Protein AF-A0A957Q993-F1 (afdb_monomer)

Foldseek 3Di:
DDDPQPDPVRCCPVVVNCLQPQQLLVLLVCLVVVVVDDPVVSVVSLVSSLVVLQVCLVVLNQEQRRLLNLLNNLPRPRNDDVSSVSSLVSSLSNCVSFEDLDLVCLLADGHYLCSQVLAPPRSNNVSDDPNSVVSVLVVLVVQQDPVQFHDDNDFPCVVPVVVRVVVVVVVRVVVSVSSVSSCVRVVVD

Solvent-accessible surface area (backbone atoms only — not comparable to full-atom values): 10604 Å² total; per-residue (Å²): 118,72,65,91,73,74,40,82,83,59,39,49,74,72,44,67,61,40,58,45,40,58,42,35,31,53,50,17,54,45,36,70,43,43,92,83,44,60,66,70,58,52,54,49,52,53,53,52,50,52,56,50,46,53,54,30,44,76,67,71,65,55,45,63,67,26,49,57,16,45,51,42,25,52,64,28,88,55,47,56,65,71,61,29,54,54,45,50,64,49,44,52,70,37,43,72,79,34,44,54,68,58,75,94,52,69,74,47,82,72,32,44,48,52,76,60,29,48,33,85,81,31,95,50,28,89,61,46,60,68,69,36,41,51,51,50,54,50,49,54,64,74,54,48,40,97,88,63,30,52,86,68,64,70,83,53,45,92,79,40,49,74,51,25,60,53,49,52,52,53,49,28,52,55,50,30,56,51,50,52,52,28,35,46,63,66,65,73,103

Sequence (189 aa):
PHAPWWTYGESAGSDDGFRSNPRPALIGFLCDNQTLVPADLLAKLIGVQLGHLAVKSIAGSIDMHALPCYITLATSPHLPAEQRESLLALLVGCVTGTVTTDPATFADYQLLPLDVAPTPDAPLVATVERSAVDAHLDYLIETQLADGSWPLPWSWAFVDEAAWAQAERDWKGHIAVNRLRTLQTWQRM

pLDDT: mean 94.37, std 7.09, range [60.28, 98.62]

Mean predicted aligned error: 3.66 Å

Radius of gyration: 17.69 Å; Cα contacts (8 Å, |Δi|>4): 213; chains: 1; bounding box: 40×38×46 Å

Secondary structure (DSSP, 8-state):
---TT--HHHHHHHSGGGTTTTHHHHHHHHHHTGGGS-HHHHHHHHHHHHHHHHHHHHTT---TTHHHHHHHHHH-TTS-HHHHHHHHHHHHHHHHHHB---GGGTTSSSB-HHHH-SSTT-TTGGGS-HHHHHHHHHHHHHT--TTS----S---TTT-HHHHHHHHHHHHHHHHHHHHHHHHHTT--

Structure (mmCIF, N/CA/C/O backbone):
data_AF-A0A957Q993-F1
#
_entry.id   AF-A0A957Q993-F1
#
loop_
_atom_site.group_PDB
_atom_site.id
_atom_site.type_symbol
_atom_site.label_atom_id
_atom_site.label_alt_id
_atom_site.label_comp_id
_atom_site.label_asym_id
_atom_site.label_entity_id
_atom_site.label_seq_id
_atom_site.pdbx_PDB_ins_code
_atom_site.Cartn_x
_atom_site.Cartn_y
_atom_site.Cartn_z
_atom_site.occupancy
_atom_site.B_iso_or_equiv
_atom_site.auth_seq_id
_atom_site.auth_comp_id
_atom_site.auth_asym_id
_atom_site.auth_atom_id
_atom_site.pdbx_PDB_model_num
ATOM 1 N N . PRO A 1 1 ? 10.385 -19.133 0.622 1.00 81.69 1 PRO A N 1
ATOM 2 C CA . PRO A 1 1 ? 11.432 -18.426 1.401 1.00 81.69 1 PRO A CA 1
ATOM 3 C C . PRO A 1 1 ? 10.873 -17.123 1.995 1.00 81.69 1 PRO A C 1
ATOM 5 O O . PRO A 1 1 ? 9.853 -16.638 1.513 1.00 81.69 1 PRO A O 1
ATOM 8 N N . HIS A 1 2 ? 11.514 -16.588 3.033 1.00 82.38 2 HIS A N 1
ATOM 9 C CA . HIS A 1 2 ? 11.202 -15.281 3.618 1.00 82.38 2 HIS A CA 1
ATOM 10 C C . HIS A 1 2 ? 12.457 -14.405 3.643 1.00 82.38 2 HIS A C 1
ATOM 12 O O . HIS A 1 2 ? 13.564 -14.901 3.419 1.00 82.38 2 HIS A O 1
ATOM 18 N N . ALA A 1 3 ? 12.289 -13.117 3.942 1.00 83.69 3 ALA A N 1
ATOM 19 C CA . ALA A 1 3 ? 13.418 -12.227 4.151 1.00 83.69 3 ALA A CA 1
ATOM 20 C C . ALA A 1 3 ? 14.323 -12.759 5.285 1.00 83.69 3 ALA A C 1
ATOM 22 O O . ALA A 1 3 ? 13.798 -13.127 6.338 1.00 83.69 3 ALA A O 1
ATOM 23 N N . PRO A 1 4 ? 15.658 -12.797 5.121 1.00 84.44 4 PRO A N 1
ATOM 24 C CA . PRO A 1 4 ? 16.572 -13.408 6.095 1.00 84.44 4 PRO A CA 1
ATOM 25 C C . PRO A 1 4 ? 16.452 -12.866 7.526 1.00 84.44 4 PRO A C 1
ATOM 27 O O . PRO A 1 4 ? 16.739 -13.579 8.480 1.00 84.44 4 PRO A O 1
ATOM 30 N N . TRP A 1 5 ? 16.027 -11.611 7.671 1.00 80.88 5 TRP A N 1
ATOM 31 C CA . TRP A 1 5 ? 15.878 -10.911 8.949 1.00 80.88 5 TRP A CA 1
ATOM 32 C C . TRP A 1 5 ? 14.520 -11.138 9.638 1.00 80.88 5 TRP A C 1
ATOM 34 O O . TRP A 1 5 ? 14.275 -10.601 10.715 1.00 80.88 5 TRP A O 1
ATOM 44 N N . TRP A 1 6 ? 13.618 -11.933 9.053 1.00 79.12 6 TRP A N 1
ATOM 45 C CA . TRP A 1 6 ? 12.373 -12.346 9.709 1.00 79.12 6 TRP A CA 1
ATOM 46 C C . TRP A 1 6 ? 12.610 -13.536 10.639 1.00 79.12 6 TRP A C 1
ATOM 48 O O . TRP A 1 6 ? 12.259 -14.676 10.333 1.00 79.12 6 TRP A O 1
ATOM 58 N N . THR A 1 7 ? 13.197 -13.256 11.801 1.00 78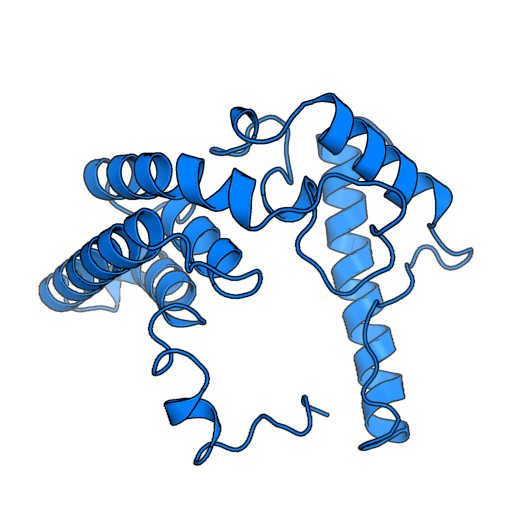.06 7 THR A N 1
ATOM 59 C CA . THR A 1 7 ? 13.275 -14.197 12.922 1.00 78.06 7 THR A CA 1
ATOM 60 C C . THR A 1 7 ? 12.454 -13.643 14.089 1.00 78.06 7 THR A C 1
ATOM 62 O O . THR A 1 7 ? 12.603 -12.489 14.484 1.00 78.06 7 THR A O 1
ATOM 65 N N . TYR A 1 8 ? 11.548 -14.455 14.653 1.00 67.38 8 TYR A N 1
ATOM 66 C CA . TYR A 1 8 ? 10.543 -13.985 15.625 1.00 67.38 8 TYR A CA 1
ATOM 67 C C . TYR A 1 8 ? 11.135 -13.195 16.810 1.00 67.38 8 TYR A C 1
ATOM 69 O O . TYR A 1 8 ? 10.523 -12.238 17.279 1.00 67.38 8 TYR A O 1
ATOM 77 N N . GLY A 1 9 ? 12.324 -13.582 17.287 1.00 69.19 9 GLY A N 1
ATOM 78 C CA . GLY A 1 9 ? 12.988 -12.925 18.415 1.00 69.19 9 GLY A CA 1
ATOM 79 C C . GLY A 1 9 ? 13.527 -11.526 18.104 1.00 69.19 9 GLY A C 1
ATOM 80 O O . GLY A 1 9 ? 13.446 -10.650 18.960 1.00 69.19 9 GLY A O 1
ATOM 81 N N . GLU A 1 10 ? 14.045 -11.298 16.895 1.00 62.94 10 GLU A N 1
ATOM 82 C CA . GLU A 1 10 ? 14.688 -10.032 16.515 1.00 62.94 10 GLU A CA 1
ATOM 83 C C . GLU A 1 10 ? 13.677 -9.029 15.937 1.00 62.94 10 GLU A C 1
ATOM 85 O O . GLU A 1 10 ? 13.733 -7.839 16.255 1.00 62.94 10 GLU A O 1
ATOM 90 N N . SER A 1 11 ? 12.680 -9.507 15.179 1.00 63.22 11 SER A N 1
ATOM 91 C CA . SER A 1 11 ? 11.702 -8.645 14.491 1.00 63.22 11 SER A CA 1
ATOM 92 C C . SER A 1 11 ? 10.785 -7.863 15.446 1.00 63.22 11 SER A C 1
ATOM 94 O O . SER A 1 11 ? 10.331 -6.766 15.128 1.00 63.22 11 SER A O 1
ATOM 96 N N . ALA A 1 12 ? 10.541 -8.374 16.659 1.00 60.28 12 ALA A N 1
ATOM 97 C CA . ALA A 1 12 ? 9.724 -7.676 17.656 1.00 60.28 12 ALA A CA 1
ATOM 98 C C . ALA A 1 12 ? 10.365 -6.363 18.156 1.00 60.28 12 ALA A C 1
ATOM 100 O O . ALA A 1 12 ? 9.646 -5.468 18.607 1.00 60.28 12 ALA A O 1
ATOM 101 N N . GLY A 1 13 ? 11.697 -6.247 18.081 1.00 61.62 13 GLY A N 1
ATOM 102 C CA . GLY A 1 13 ? 12.441 -5.046 18.470 1.00 61.62 13 GLY A CA 1
ATOM 103 C C . GLY A 1 13 ? 12.626 -4.030 17.340 1.00 61.62 13 GLY A C 1
ATOM 104 O O . GLY A 1 13 ? 12.700 -2.835 17.622 1.00 61.62 13 GLY A O 1
ATOM 105 N N . SER A 1 14 ? 12.675 -4.480 16.081 1.00 66.81 14 SER A N 1
ATOM 106 C CA . SER A 1 14 ? 12.930 -3.626 14.911 1.00 66.81 14 SER A CA 1
ATOM 107 C C . SER A 1 14 ? 11.664 -3.039 14.281 1.00 66.81 14 SER A C 1
ATOM 109 O O . SER A 1 14 ? 11.706 -1.915 13.788 1.00 66.81 14 SER A O 1
ATOM 111 N N . ASP A 1 15 ? 10.525 -3.739 14.348 1.00 73.88 15 ASP A N 1
ATOM 112 C CA . ASP A 1 15 ? 9.338 -3.413 13.535 1.00 73.88 15 ASP A CA 1
ATOM 113 C C . ASP A 1 15 ? 8.260 -2.669 14.340 1.00 73.88 15 ASP A C 1
ATOM 115 O O . ASP A 1 15 ? 7.061 -2.949 14.237 1.00 73.88 15 ASP A O 1
ATOM 119 N N . ASP A 1 16 ? 8.679 -1.748 15.218 1.00 86.31 16 ASP A N 1
ATOM 120 C CA . ASP A 1 16 ? 7.771 -0.976 16.084 1.00 86.31 16 ASP A CA 1
ATOM 121 C C . ASP A 1 16 ? 6.834 -1.890 16.905 1.00 86.31 16 ASP A C 1
ATOM 123 O O . ASP A 1 16 ? 5.666 -1.579 17.141 1.00 86.31 16 ASP A O 1
ATOM 127 N N . GLY A 1 17 ? 7.314 -3.079 17.293 1.00 86.88 17 GLY A N 1
ATOM 128 C CA . GLY A 1 17 ? 6.520 -4.097 17.989 1.00 86.88 17 GLY A CA 1
ATOM 129 C C . GLY A 1 17 ? 5.262 -4.528 17.225 1.00 86.88 17 GLY A C 1
ATOM 130 O O . GLY A 1 17 ? 4.204 -4.728 17.837 1.00 86.88 17 GLY A O 1
ATOM 131 N N . PHE A 1 18 ? 5.345 -4.591 15.892 1.00 89.81 18 PHE A N 1
ATOM 132 C CA . PHE A 1 18 ? 4.249 -4.910 14.972 1.00 89.81 18 PHE A CA 1
ATOM 133 C C . PHE A 1 18 ? 3.036 -3.981 15.104 1.00 89.81 18 PHE A C 1
ATOM 135 O O . PHE A 1 18 ? 1.891 -4.382 14.873 1.00 89.81 18 PHE A O 1
ATOM 142 N N . ARG A 1 19 ? 3.252 -2.742 15.565 1.00 93.94 19 ARG A N 1
ATOM 143 C CA . ARG A 1 19 ? 2.170 -1.769 15.774 1.00 93.94 19 ARG A CA 1
ATOM 144 C C . ARG A 1 19 ? 1.722 -1.110 14.482 1.00 93.94 19 ARG A C 1
ATOM 146 O O . ARG A 1 19 ? 0.537 -0.825 14.358 1.00 93.94 19 ARG A O 1
ATOM 153 N N . SER A 1 20 ? 2.635 -0.913 13.538 1.00 94.94 20 SER A N 1
ATOM 154 C CA . SER A 1 20 ? 2.355 -0.224 12.273 1.00 94.94 20 SER A CA 1
ATOM 155 C C . SER A 1 20 ? 2.242 -1.185 11.085 1.00 94.94 20 SER A C 1
ATOM 157 O O . SER A 1 20 ? 1.421 -0.970 10.202 1.00 94.94 20 SER A O 1
ATOM 159 N N . ASN A 1 21 ? 2.987 -2.291 11.110 1.00 94.06 21 ASN A N 1
ATOM 160 C CA . ASN A 1 21 ? 2.900 -3.390 10.152 1.00 94.06 21 ASN A CA 1
ATOM 161 C C . ASN A 1 21 ? 2.934 -4.723 10.929 1.00 94.06 21 ASN A C 1
ATOM 163 O O . ASN A 1 21 ? 3.843 -4.897 11.741 1.00 94.06 21 ASN A O 1
ATOM 167 N N . PRO A 1 22 ? 1.970 -5.650 10.763 1.00 94.31 22 PRO A N 1
ATOM 168 C CA . PRO A 1 22 ? 0.804 -5.606 9.868 1.00 94.31 22 PRO A CA 1
ATOM 169 C C . PRO A 1 22 ? -0.502 -5.173 10.559 1.00 94.31 22 PRO A C 1
ATOM 171 O O . PRO A 1 22 ? -1.577 -5.242 9.963 1.00 94.31 22 PRO A O 1
ATOM 174 N N . ARG A 1 23 ? -0.458 -4.781 11.841 1.00 96.56 23 ARG A N 1
ATOM 175 C CA . ARG A 1 23 ? -1.661 -4.674 12.687 1.00 96.56 23 ARG A CA 1
ATOM 176 C C . ARG A 1 23 ? -2.817 -3.847 12.105 1.00 96.56 23 ARG A C 1
ATOM 178 O O . ARG A 1 23 ? -3.936 -4.348 12.196 1.00 96.56 23 ARG A O 1
ATOM 185 N N . PRO A 1 24 ? -2.627 -2.649 11.515 1.00 98.12 24 PRO A N 1
ATOM 186 C CA . PRO A 1 24 ? -3.750 -1.902 10.950 1.00 98.12 24 PRO A CA 1
ATOM 187 C C . PRO A 1 24 ? -4.512 -2.700 9.883 1.00 98.12 24 PRO A C 1
ATOM 189 O O . PRO A 1 24 ? -5.737 -2.769 9.942 1.00 98.12 24 PRO A O 1
ATOM 192 N N . ALA A 1 25 ? -3.804 -3.382 8.975 1.00 98.00 25 ALA A N 1
ATOM 193 C CA . ALA A 1 25 ? -4.431 -4.212 7.948 1.00 98.00 25 ALA A CA 1
ATOM 194 C C . ALA A 1 25 ? -5.227 -5.367 8.570 1.00 98.00 25 ALA A C 1
ATOM 196 O O . ALA A 1 25 ? -6.360 -5.626 8.170 1.00 98.00 25 ALA A O 1
ATOM 197 N N . LEU A 1 26 ? -4.675 -6.009 9.609 1.00 97.88 26 LEU A N 1
ATOM 198 C CA . LEU A 1 26 ? -5.386 -7.045 10.363 1.00 97.88 26 LEU A CA 1
ATOM 199 C C . LEU A 1 26 ? -6.674 -6.511 10.995 1.00 97.88 26 LEU A C 1
ATOM 201 O O . LEU A 1 26 ? -7.703 -7.175 10.920 1.00 97.88 26 LEU A O 1
ATOM 205 N N . ILE A 1 27 ? -6.645 -5.306 11.571 1.00 98.25 27 ILE A N 1
ATOM 206 C CA . ILE A 1 27 ? -7.849 -4.659 12.109 1.00 98.25 27 ILE A CA 1
ATOM 207 C C . ILE A 1 27 ? -8.868 -4.397 10.991 1.00 98.25 27 ILE A C 1
ATOM 209 O O . ILE A 1 27 ? -10.058 -4.582 11.228 1.00 98.25 27 ILE A O 1
ATOM 213 N N . GLY A 1 28 ? -8.430 -4.044 9.779 1.00 97.81 28 GLY A N 1
ATOM 214 C CA . GLY A 1 28 ? -9.310 -3.927 8.610 1.00 97.81 28 GLY A CA 1
ATOM 215 C C . GLY A 1 28 ? -10.074 -5.226 8.338 1.00 97.81 28 GLY A C 1
ATOM 216 O O . GLY A 1 28 ? -11.301 -5.219 8.267 1.00 97.81 28 GLY A O 1
ATOM 217 N N . PHE A 1 29 ? -9.377 -6.367 8.325 1.00 96.88 29 PHE A N 1
ATOM 218 C CA . PHE A 1 29 ? -10.030 -7.675 8.195 1.00 96.88 29 PHE A CA 1
ATOM 219 C C . PHE A 1 29 ? -10.959 -8.003 9.373 1.00 96.88 29 PHE A C 1
ATOM 221 O O . PHE A 1 29 ? -12.000 -8.628 9.171 1.00 96.88 29 PHE A O 1
ATOM 228 N N . LEU A 1 30 ? -10.626 -7.581 10.599 1.00 97.56 30 LEU A N 1
ATOM 229 C CA . LEU A 1 30 ? -11.518 -7.737 11.754 1.00 97.56 30 LEU A CA 1
ATOM 230 C C . LEU A 1 30 ? -12.781 -6.875 11.630 1.00 97.56 30 LEU A C 1
ATOM 232 O O . LEU A 1 30 ? -13.844 -7.332 12.038 1.00 97.56 30 LEU A O 1
ATOM 236 N N . CYS A 1 31 ? -12.693 -5.676 11.045 1.00 96.94 31 CYS A N 1
ATOM 237 C CA . CYS A 1 31 ? -13.867 -4.857 10.733 1.00 96.94 31 CYS A CA 1
ATOM 238 C C . CYS A 1 31 ? -14.772 -5.588 9.735 1.00 96.94 31 CYS A C 1
ATOM 240 O O . CYS A 1 31 ? -15.974 -5.710 9.962 1.00 96.94 31 CYS A O 1
ATOM 242 N N . ASP A 1 32 ? -14.194 -6.165 8.680 1.00 95.19 32 ASP A N 1
ATOM 243 C CA . ASP A 1 32 ? -14.959 -6.921 7.681 1.00 95.19 32 ASP A CA 1
ATOM 244 C C . ASP A 1 32 ? -15.613 -8.189 8.246 1.00 95.19 32 ASP A C 1
ATOM 246 O O . ASP A 1 32 ? -16.621 -8.662 7.726 1.00 95.19 32 ASP A O 1
ATOM 250 N N . ASN A 1 33 ? -15.079 -8.702 9.357 1.00 95.44 33 ASN A N 1
ATOM 251 C CA . ASN A 1 33 ? -15.593 -9.859 10.084 1.00 95.44 33 ASN A CA 1
ATOM 252 C C . ASN A 1 33 ? -16.152 -9.479 11.466 1.00 95.44 33 ASN A C 1
ATOM 254 O O . ASN A 1 33 ? -16.133 -10.297 12.387 1.00 95.44 33 ASN A O 1
ATOM 258 N N . GLN A 1 34 ? -16.672 -8.256 11.625 1.00 95.12 34 GLN A N 1
ATOM 259 C CA . GLN A 1 34 ? -17.074 -7.693 12.924 1.00 95.12 34 GLN A CA 1
ATOM 260 C C . GLN A 1 34 ? -18.093 -8.531 13.717 1.00 95.12 34 GLN A C 1
ATOM 262 O O . GLN A 1 34 ? -18.198 -8.381 14.928 1.00 95.12 34 GLN A O 1
ATOM 267 N N . THR A 1 35 ? -18.834 -9.438 13.074 1.00 96.12 35 THR A N 1
ATOM 268 C CA . THR A 1 35 ? -19.777 -10.350 13.750 1.00 96.12 35 THR A CA 1
ATOM 269 C C . THR A 1 35 ? -19.085 -11.475 14.529 1.00 96.12 35 THR A C 1
ATOM 271 O O . THR A 1 35 ? -19.703 -12.082 15.401 1.00 96.12 35 THR A O 1
ATOM 274 N N . LEU A 1 36 ? -17.808 -11.743 14.239 1.00 96.94 36 LEU A N 1
ATOM 275 C CA . LEU A 1 36 ? -16.977 -12.765 14.885 1.00 96.94 36 LEU A CA 1
ATOM 276 C C . LEU A 1 36 ? -16.062 -12.187 15.976 1.00 96.94 36 LEU A C 1
ATOM 278 O O . LEU A 1 36 ? -15.285 -12.923 16.585 1.00 96.94 36 LEU A O 1
ATOM 282 N N . VAL A 1 37 ? -16.124 -10.874 16.215 1.00 96.06 37 VAL A N 1
ATOM 283 C CA . VAL A 1 37 ? -15.221 -10.149 17.113 1.00 96.06 37 VAL A CA 1
ATOM 284 C C . VAL A 1 37 ? -16.047 -9.407 18.164 1.00 96.06 37 VAL A C 1
ATOM 286 O O . VAL A 1 37 ? -17.018 -8.741 17.807 1.00 96.06 37 VAL A O 1
ATOM 289 N N . PRO A 1 38 ? -15.686 -9.465 19.459 1.00 97.75 38 PRO A N 1
ATOM 290 C CA . PRO A 1 38 ? -16.323 -8.624 20.467 1.00 97.75 38 PRO A CA 1
ATOM 291 C C . PRO A 1 38 ? -16.234 -7.138 20.085 1.00 97.75 38 PRO A C 1
ATOM 293 O O . PRO A 1 38 ? -15.151 -6.625 19.789 1.00 97.75 38 PRO A O 1
ATOM 296 N N . ALA A 1 39 ? -17.375 -6.446 20.072 1.00 96.31 39 ALA A N 1
ATOM 297 C CA . ALA A 1 39 ? -17.463 -5.070 19.577 1.00 96.31 39 ALA A CA 1
ATOM 298 C C . ALA A 1 39 ? -16.589 -4.089 20.382 1.00 96.31 39 ALA A C 1
ATOM 300 O O . ALA A 1 39 ? -15.988 -3.175 19.820 1.00 96.31 39 ALA A O 1
ATOM 301 N N . ASP A 1 40 ? -16.474 -4.304 21.692 1.00 97.62 40 ASP A N 1
ATOM 302 C CA . ASP A 1 40 ? -15.622 -3.533 22.598 1.00 97.62 40 ASP A CA 1
ATOM 303 C C . ASP A 1 40 ? -14.128 -3.726 22.293 1.00 97.62 40 ASP A C 1
ATOM 305 O O . ASP A 1 40 ? -13.361 -2.759 22.290 1.00 97.62 40 ASP A O 1
ATOM 309 N N . LEU A 1 41 ? -13.716 -4.958 21.971 1.00 97.56 41 LEU A N 1
ATOM 310 C CA . LEU A 1 41 ? -12.356 -5.251 21.532 1.00 97.56 41 LEU A CA 1
ATOM 311 C C . LEU A 1 41 ? -12.049 -4.555 20.205 1.00 97.56 41 LEU A C 1
ATOM 313 O O . LEU A 1 41 ? -11.007 -3.909 20.091 1.00 97.56 41 LEU A O 1
ATOM 317 N N . LEU A 1 42 ? -12.945 -4.652 19.219 1.00 97.56 42 LEU A N 1
ATOM 318 C CA . LEU A 1 42 ? -12.750 -4.023 17.913 1.00 97.56 42 LEU A CA 1
ATOM 319 C C . LEU A 1 42 ? -12.636 -2.496 18.040 1.00 97.56 42 LEU A C 1
ATOM 321 O O . LEU A 1 42 ? -11.676 -1.908 17.540 1.00 97.56 42 LEU A O 1
ATOM 325 N N . ALA A 1 43 ? -13.545 -1.865 18.789 1.00 97.31 43 ALA A N 1
ATOM 326 C CA . ALA A 1 43 ? -13.503 -0.429 19.054 1.00 97.31 43 ALA A CA 1
ATOM 327 C C . ALA A 1 43 ? -12.195 -0.008 19.747 1.00 97.31 43 ALA A C 1
ATOM 329 O O . ALA A 1 43 ? -11.563 0.976 19.354 1.00 97.31 43 ALA A O 1
ATOM 330 N N . LYS A 1 44 ? -11.736 -0.787 20.736 1.00 98.12 44 LYS A N 1
ATOM 331 C CA . LYS A 1 44 ? -10.458 -0.548 21.419 1.00 98.12 44 LYS A CA 1
ATOM 332 C C . LYS A 1 44 ? -9.269 -0.643 20.464 1.00 98.12 44 LYS A C 1
ATOM 334 O O . LYS A 1 44 ? -8.379 0.203 20.528 1.00 98.12 44 LYS A O 1
ATOM 339 N N . LEU A 1 45 ? -9.234 -1.654 19.596 1.00 98.00 45 LEU A N 1
ATOM 340 C CA . LEU A 1 45 ? -8.152 -1.841 18.626 1.00 98.00 45 LEU A CA 1
ATOM 341 C C . LEU A 1 45 ? -8.081 -0.675 17.636 1.00 98.00 45 LEU A C 1
ATOM 343 O O . LEU A 1 45 ? -6.995 -0.136 17.423 1.00 98.00 45 LEU A O 1
ATOM 347 N N . ILE A 1 46 ? -9.225 -0.242 17.099 1.00 98.25 46 ILE A N 1
ATOM 348 C CA . ILE A 1 46 ? -9.305 0.917 16.200 1.00 98.25 46 ILE A CA 1
ATOM 349 C C . ILE A 1 46 ? -8.808 2.182 16.914 1.00 98.25 46 ILE A C 1
ATOM 351 O O . ILE A 1 46 ? -7.947 2.885 16.386 1.00 98.25 46 ILE A O 1
ATOM 355 N N . GLY A 1 47 ? -9.287 2.445 18.136 1.00 98.00 47 GLY A N 1
ATOM 356 C CA . GLY A 1 47 ? -8.886 3.621 18.913 1.00 98.00 47 GLY A CA 1
ATOM 357 C C . GLY A 1 47 ? -7.386 3.660 19.222 1.00 98.00 47 GLY A C 1
ATOM 358 O O . GLY A 1 47 ? -6.740 4.693 19.043 1.00 98.00 47 GLY A O 1
ATOM 359 N N . VAL A 1 48 ? -6.801 2.522 19.617 1.00 97.62 48 VAL A N 1
ATOM 360 C CA . VAL A 1 48 ? -5.347 2.400 19.829 1.00 97.62 48 VAL A CA 1
ATOM 361 C C . VAL A 1 48 ? -4.581 2.676 18.536 1.00 97.62 48 VAL A C 1
ATOM 363 O O . VAL A 1 48 ? -3.565 3.372 18.562 1.00 97.62 48 VAL A O 1
ATOM 366 N N . GLN A 1 49 ? -5.061 2.159 17.404 1.00 97.81 49 GLN A N 1
ATOM 367 C CA . GLN A 1 49 ? -4.371 2.306 16.128 1.00 97.81 49 GLN A CA 1
ATOM 368 C C . GLN A 1 49 ? -4.421 3.741 15.590 1.00 97.81 49 GLN A C 1
ATOM 370 O O . GLN A 1 49 ? -3.429 4.215 15.029 1.00 97.81 49 GLN A O 1
ATOM 375 N N . LEU A 1 50 ? -5.535 4.443 15.814 1.00 98.06 50 LEU A N 1
ATOM 376 C CA . LEU A 1 50 ? -5.685 5.859 15.488 1.00 98.06 50 LEU A CA 1
ATOM 377 C C . LEU A 1 50 ? -4.727 6.723 16.320 1.00 98.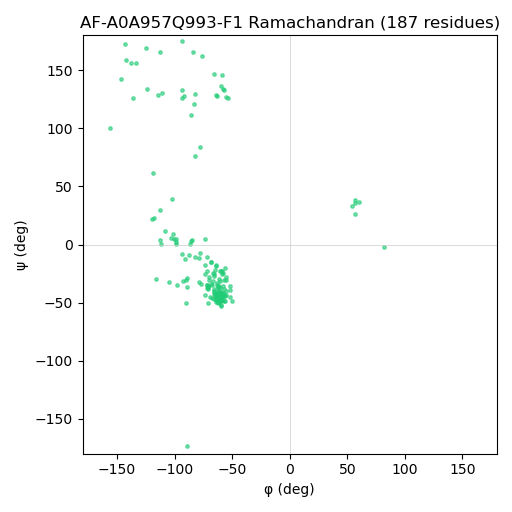06 50 LEU A C 1
ATOM 379 O O . LEU A 1 50 ? -4.005 7.548 15.764 1.00 98.06 50 LEU A O 1
ATOM 383 N N . GLY A 1 51 ? -4.656 6.486 17.635 1.00 97.69 51 GLY A N 1
ATOM 384 C CA . GLY A 1 51 ? -3.710 7.181 18.513 1.00 97.69 51 GLY A CA 1
ATOM 385 C C . GLY A 1 51 ? -2.249 6.930 18.123 1.00 97.69 51 GLY A C 1
ATOM 386 O O . GLY A 1 51 ? -1.445 7.860 18.095 1.00 97.69 51 GLY A O 1
ATOM 387 N N . HIS A 1 52 ? -1.912 5.691 17.753 1.00 97.44 52 HIS A N 1
ATOM 388 C CA . HIS A 1 52 ? -0.572 5.344 17.269 1.00 97.44 52 HIS A CA 1
ATOM 389 C C . HIS A 1 52 ? -0.229 6.059 15.956 1.00 97.44 52 HIS A C 1
ATOM 391 O O . HIS A 1 52 ? 0.862 6.618 15.837 1.00 97.44 52 HIS A O 1
ATOM 397 N N . LEU A 1 53 ? -1.170 6.117 15.003 1.00 97.38 53 LEU A N 1
ATOM 398 C CA . LEU A 1 53 ? -0.969 6.849 13.748 1.00 97.38 53 LEU A CA 1
ATOM 399 C C . LEU A 1 53 ? -0.757 8.338 13.996 1.00 97.38 53 LEU A C 1
ATOM 401 O O . LEU A 1 53 ? 0.130 8.921 13.386 1.00 97.38 53 LEU A O 1
ATOM 405 N N . ALA A 1 54 ? -1.535 8.948 14.893 1.00 97.06 54 ALA A N 1
ATOM 406 C CA . ALA A 1 54 ? -1.404 10.368 15.202 1.00 97.06 54 ALA A CA 1
ATOM 407 C C . ALA A 1 54 ? 0.013 10.709 15.696 1.00 97.06 54 ALA A C 1
ATOM 409 O O . ALA A 1 54 ? 0.628 11.654 15.207 1.00 97.06 54 ALA A O 1
ATOM 410 N N . VAL A 1 55 ? 0.573 9.893 16.597 1.00 96.31 55 VAL A N 1
ATOM 411 C CA . VAL A 1 55 ? 1.956 10.058 17.077 1.00 96.31 55 VAL A CA 1
ATOM 412 C C . VAL A 1 55 ? 2.965 9.884 15.938 1.00 96.31 55 VAL A C 1
ATOM 414 O O . VAL A 1 55 ? 3.865 10.708 15.780 1.00 96.31 55 VAL A O 1
ATOM 417 N N . LYS A 1 56 ? 2.817 8.831 15.127 1.00 94.69 56 LYS A N 1
ATOM 418 C CA . LYS A 1 56 ? 3.730 8.540 14.012 1.00 94.69 56 LYS A CA 1
ATOM 419 C C . LYS A 1 56 ? 3.685 9.599 12.909 1.00 94.69 56 LYS A C 1
ATOM 421 O O . LYS A 1 56 ? 4.739 9.932 12.372 1.00 94.69 56 LYS A O 1
ATOM 426 N N . SER A 1 57 ? 2.495 10.124 12.617 1.00 93.56 57 SER A N 1
ATOM 427 C CA . SER A 1 57 ? 2.234 11.195 11.651 1.00 93.56 57 SER A CA 1
ATOM 428 C C . SER A 1 57 ? 2.940 12.484 12.075 1.00 93.56 57 SER A C 1
ATOM 430 O O . SER A 1 57 ? 3.726 13.026 11.305 1.00 93.56 57 SER A O 1
ATOM 432 N N . ILE A 1 58 ? 2.785 12.902 13.340 1.00 94.00 58 ILE A N 1
ATOM 433 C CA . ILE A 1 58 ? 3.495 14.068 13.899 1.00 94.00 58 ILE A CA 1
ATOM 434 C C . ILE A 1 58 ? 5.017 13.883 13.830 1.00 94.00 58 ILE A C 1
ATOM 436 O O . ILE A 1 58 ? 5.745 14.823 13.525 1.00 94.00 58 ILE A O 1
ATOM 440 N N . ALA A 1 59 ? 5.504 12.675 14.114 1.00 93.56 59 ALA A N 1
ATOM 441 C CA . ALA A 1 59 ? 6.929 12.367 14.089 1.00 93.56 59 ALA A CA 1
ATOM 442 C C . ALA A 1 59 ? 7.504 12.153 12.674 1.00 93.56 59 ALA A C 1
ATOM 444 O O . ALA A 1 59 ? 8.715 11.981 12.555 1.00 93.56 59 ALA A O 1
ATOM 445 N N . GLY A 1 60 ? 6.675 12.105 11.622 1.00 92.31 60 GLY A N 1
ATOM 446 C CA . GLY A 1 60 ? 7.120 11.793 10.258 1.00 92.31 60 GLY A CA 1
ATOM 447 C C . GLY A 1 60 ? 7.777 10.413 10.132 1.00 92.31 60 GLY A C 1
ATOM 448 O O . GLY A 1 60 ? 8.763 10.260 9.423 1.00 92.31 60 GLY A O 1
ATOM 449 N N . SER A 1 61 ? 7.280 9.416 10.873 1.00 92.50 61 SER A N 1
ATOM 450 C CA . SER A 1 61 ? 7.947 8.109 11.057 1.00 92.50 61 SER A CA 1
ATOM 451 C C . SER A 1 61 ? 7.129 6.912 10.558 1.00 92.50 61 SER A C 1
ATOM 453 O O . SER A 1 61 ? 7.322 5.785 11.018 1.00 92.50 61 SER A O 1
ATOM 455 N N . ILE A 1 62 ? 6.187 7.158 9.645 1.00 94.69 62 ILE A N 1
ATOM 456 C CA . ILE A 1 62 ? 5.502 6.103 8.895 1.00 94.69 62 ILE A CA 1
ATOM 457 C C . ILE A 1 62 ? 6.381 5.705 7.704 1.00 94.69 62 ILE A C 1
ATOM 459 O O . ILE A 1 62 ? 6.705 6.535 6.858 1.00 94.69 62 ILE A O 1
ATOM 463 N N . ASP A 1 63 ? 6.763 4.431 7.646 1.00 93.25 63 ASP A N 1
ATOM 464 C CA . ASP A 1 63 ? 7.578 3.870 6.566 1.00 93.25 63 ASP A CA 1
ATOM 465 C C . ASP A 1 63 ? 6.740 3.236 5.435 1.00 93.25 63 ASP A C 1
ATOM 467 O O . ASP A 1 63 ? 5.510 3.123 5.515 1.00 93.25 63 ASP A O 1
ATOM 471 N N . MET A 1 64 ? 7.437 2.798 4.378 1.00 94.56 64 MET A N 1
ATOM 472 C CA . MET A 1 64 ? 6.865 2.178 3.174 1.00 94.56 64 MET A CA 1
ATOM 473 C C . MET A 1 64 ? 6.039 0.910 3.439 1.00 94.56 64 MET A C 1
ATOM 475 O O . MET A 1 64 ? 5.174 0.568 2.638 1.00 94.56 64 MET A O 1
ATOM 479 N N . HIS A 1 65 ? 6.286 0.198 4.538 1.00 94.00 65 HIS A N 1
ATOM 480 C CA . HIS A 1 65 ? 5.570 -1.026 4.898 1.00 94.00 65 HIS A CA 1
ATOM 481 C C . HIS A 1 65 ? 4.370 -0.740 5.809 1.00 94.00 65 HIS A C 1
ATOM 483 O O . HIS A 1 65 ? 3.350 -1.431 5.746 1.00 94.00 65 HIS A O 1
ATOM 489 N N . ALA A 1 66 ? 4.470 0.291 6.647 1.00 96.06 66 ALA A N 1
ATOM 490 C CA . ALA A 1 66 ? 3.406 0.736 7.534 1.00 96.06 66 ALA A CA 1
ATOM 491 C C . ALA A 1 66 ? 2.269 1.452 6.790 1.00 96.06 66 ALA A C 1
ATOM 493 O O . ALA A 1 66 ? 1.096 1.190 7.074 1.00 96.06 66 ALA A O 1
ATOM 494 N N . LEU A 1 67 ? 2.589 2.344 5.843 1.00 97.31 67 LEU A N 1
ATOM 495 C CA . LEU A 1 67 ? 1.579 3.166 5.165 1.00 97.31 67 LEU A CA 1
ATOM 496 C C . LEU A 1 67 ? 0.480 2.321 4.479 1.00 97.31 67 LEU A C 1
ATOM 498 O O . LEU A 1 67 ? -0.699 2.556 4.768 1.00 97.31 67 LEU A O 1
ATOM 502 N N . PRO A 1 68 ? 0.798 1.276 3.684 1.00 97.44 68 PRO A N 1
ATOM 503 C CA . PRO A 1 68 ? -0.221 0.423 3.063 1.00 97.44 68 PRO A CA 1
ATOM 504 C C . PRO A 1 68 ? -1.122 -0.302 4.068 1.00 97.44 68 PRO A C 1
ATOM 506 O O . PRO A 1 68 ? -2.307 -0.521 3.800 1.00 97.44 68 PRO A O 1
ATOM 509 N N . CYS A 1 69 ? -0.603 -0.642 5.254 1.00 98.19 69 CYS A N 1
ATOM 510 C CA . CYS A 1 69 ? -1.406 -1.281 6.293 1.00 98.19 69 CYS A CA 1
ATOM 511 C C . CYS A 1 69 ? -2.518 -0.345 6.779 1.00 98.19 69 CYS A C 1
ATOM 513 O O . CYS A 1 69 ? -3.667 -0.761 6.945 1.00 98.19 69 CYS A O 1
ATOM 515 N N . TYR A 1 70 ? -2.196 0.931 6.983 1.00 98.19 70 TYR A N 1
ATOM 516 C CA . TYR A 1 70 ? -3.176 1.935 7.382 1.00 98.19 70 TYR A CA 1
ATOM 517 C C . TYR A 1 70 ? -4.158 2.295 6.269 1.00 98.19 70 TYR A C 1
ATOM 519 O O . TYR A 1 70 ? -5.339 2.484 6.554 1.00 98.19 70 TYR A O 1
ATOM 527 N N . ILE A 1 71 ? -3.704 2.338 5.013 1.00 97.69 71 ILE A N 1
ATOM 528 C CA . ILE A 1 71 ? -4.594 2.505 3.855 1.00 97.69 71 ILE A CA 1
ATOM 529 C C . ILE A 1 71 ? -5.594 1.345 3.790 1.00 97.69 71 ILE A C 1
ATOM 531 O O . ILE A 1 71 ? -6.788 1.570 3.592 1.00 97.69 71 ILE A O 1
ATOM 535 N N . THR A 1 72 ? -5.142 0.115 4.041 1.00 97.75 72 THR A N 1
ATOM 536 C CA . THR A 1 72 ? -6.017 -1.067 4.113 1.00 97.75 72 THR A CA 1
ATOM 537 C C . THR A 1 72 ? -7.076 -0.913 5.210 1.00 97.75 72 THR A C 1
ATOM 539 O O . THR A 1 72 ? -8.256 -1.152 4.967 1.00 97.75 72 THR A O 1
ATOM 542 N N . LEU A 1 73 ? -6.694 -0.442 6.404 1.00 98.31 73 LEU A N 1
ATOM 543 C CA . LEU A 1 73 ? -7.656 -0.159 7.476 1.00 98.31 73 LEU A CA 1
ATOM 544 C C . LEU A 1 73 ? -8.671 0.916 7.062 1.00 98.31 73 LEU A C 1
ATOM 546 O O . LEU A 1 73 ? -9.873 0.715 7.209 1.00 98.31 73 LEU A O 1
ATOM 550 N N . ALA A 1 74 ? -8.198 2.042 6.524 1.00 97.56 74 ALA A N 1
ATOM 551 C CA . ALA A 1 74 ? -9.041 3.173 6.136 1.00 97.56 74 ALA A CA 1
ATOM 552 C C . ALA A 1 74 ? -9.988 2.849 4.965 1.00 97.56 74 ALA A C 1
ATOM 554 O O . ALA A 1 74 ? -11.044 3.467 4.819 1.00 97.56 74 ALA A O 1
ATOM 555 N N . THR A 1 75 ? -9.638 1.873 4.129 1.00 95.81 75 THR A N 1
ATOM 556 C CA . THR A 1 75 ? -10.467 1.440 2.997 1.00 95.81 75 THR A CA 1
ATOM 557 C C . THR A 1 75 ? -11.384 0.261 3.325 1.00 95.81 75 THR A C 1
ATOM 559 O O . THR A 1 75 ? -12.293 -0.000 2.539 1.00 95.81 75 THR A O 1
ATOM 562 N N . SER A 1 76 ? -11.257 -0.381 4.497 1.00 96.38 76 SER A N 1
ATOM 563 C CA . SER A 1 76 ? -12.182 -1.442 4.930 1.00 96.38 76 SER A CA 1
ATOM 564 C C . SER A 1 76 ? -13.638 -0.951 4.880 1.00 96.38 76 SER A C 1
ATOM 566 O O . SER A 1 76 ? -13.947 0.088 5.474 1.00 96.38 76 SER A O 1
ATOM 568 N N . PRO A 1 77 ? -14.559 -1.653 4.195 1.00 94.44 77 PRO A N 1
ATOM 569 C CA . PRO A 1 77 ? -15.961 -1.243 4.079 1.00 94.44 77 PRO A CA 1
ATOM 570 C C . PRO A 1 77 ? -16.681 -1.060 5.419 1.00 94.44 77 PRO A C 1
ATOM 572 O O . PRO A 1 77 ? -17.551 -0.200 5.530 1.00 94.44 77 PRO A O 1
ATOM 575 N N . HIS A 1 78 ? -16.292 -1.821 6.443 1.00 96.06 78 HIS A N 1
ATOM 576 C CA . HIS A 1 78 ? -16.975 -1.850 7.738 1.00 96.06 78 HIS A CA 1
ATOM 577 C C . HIS A 1 78 ? -16.310 -0.987 8.815 1.00 96.06 78 HIS A C 1
ATOM 579 O O . HIS A 1 78 ? -16.794 -0.939 9.945 1.00 96.06 78 HIS A O 1
ATOM 585 N N . LEU A 1 79 ? -15.227 -0.271 8.490 1.00 97.56 79 LEU A N 1
ATOM 586 C CA . LEU A 1 79 ? -14.685 0.736 9.397 1.00 97.56 79 LEU A CA 1
ATOM 587 C C . LEU A 1 79 ? -15.718 1.869 9.587 1.00 97.56 79 LEU A C 1
ATOM 589 O O . LEU A 1 79 ? -16.178 2.426 8.576 1.00 97.56 79 LEU A O 1
ATOM 593 N N . PRO A 1 80 ? -16.064 2.255 10.834 1.00 96.19 80 PRO A N 1
ATOM 594 C CA . PRO A 1 80 ? -17.038 3.315 11.044 1.00 96.19 80 PRO A CA 1
ATOM 595 C C . PRO A 1 80 ? -16.521 4.670 10.530 1.00 96.19 80 PRO A C 1
ATOM 597 O O . PRO A 1 80 ? -15.320 4.953 10.533 1.00 96.19 80 PRO A O 1
ATOM 600 N N . ALA A 1 81 ? -17.449 5.494 10.035 1.00 97.12 81 ALA A N 1
ATOM 601 C CA . ALA A 1 81 ? -17.139 6.666 9.212 1.00 97.12 81 ALA A CA 1
ATOM 602 C C . ALA A 1 81 ? -16.244 7.700 9.916 1.00 97.12 81 ALA A C 1
ATOM 604 O O . ALA A 1 81 ? -15.277 8.165 9.324 1.00 97.12 81 ALA A O 1
ATOM 605 N N . GLU A 1 82 ? -16.497 7.991 11.193 1.00 97.69 82 GLU A N 1
ATOM 606 C CA . GLU A 1 82 ? -15.706 8.952 11.976 1.00 97.69 82 GLU A CA 1
ATOM 607 C C . GLU A 1 82 ? -14.225 8.537 12.075 1.00 97.69 82 GLU A C 1
ATOM 609 O O . GLU A 1 82 ? -13.311 9.347 11.897 1.00 97.69 82 GLU A O 1
ATOM 614 N N . GLN A 1 83 ? -13.965 7.249 12.320 1.00 98.06 83 GLN A N 1
ATOM 615 C CA . GLN A 1 83 ? -12.607 6.716 12.407 1.00 98.06 83 GLN A CA 1
ATOM 616 C C . GLN A 1 83 ? -11.953 6.661 11.025 1.00 98.06 83 GLN A C 1
ATOM 618 O O . GLN A 1 83 ? -10.755 6.918 10.917 1.00 98.06 83 GLN A O 1
ATOM 623 N N . ARG A 1 84 ? -12.727 6.385 9.967 1.00 98.19 84 ARG A N 1
ATOM 624 C CA . ARG A 1 84 ? -12.251 6.466 8.579 1.00 98.19 84 ARG A CA 1
ATOM 625 C C . ARG A 1 84 ? -11.779 7.873 8.232 1.00 98.19 84 ARG A C 1
ATOM 627 O O . ARG A 1 84 ? -10.656 8.027 7.763 1.00 98.19 84 ARG A O 1
ATOM 634 N N . GLU A 1 85 ? -12.606 8.883 8.483 1.00 97.88 85 GLU A N 1
ATOM 635 C CA . GLU A 1 85 ? -12.275 10.289 8.226 1.00 97.88 85 GLU A CA 1
ATOM 636 C C . GLU A 1 85 ? -11.024 10.712 9.004 1.00 97.88 85 GLU A C 1
ATOM 638 O O . GLU A 1 85 ? -10.102 11.294 8.432 1.00 97.88 85 GLU A O 1
ATOM 643 N N . SER A 1 86 ? -10.944 10.328 10.281 1.00 97.62 86 SER A N 1
ATOM 644 C CA . SER A 1 86 ? -9.787 10.617 11.133 1.00 97.62 86 SER A CA 1
ATOM 645 C C . SER A 1 86 ? -8.498 9.957 10.625 1.00 97.62 86 SER A C 1
ATOM 647 O O . SER A 1 86 ? -7.443 10.591 10.612 1.00 97.62 86 SER A O 1
ATOM 649 N N . LEU A 1 87 ? -8.561 8.695 10.177 1.00 97.81 87 LEU A N 1
ATOM 650 C CA . LEU A 1 87 ? -7.413 8.009 9.577 1.00 97.81 87 LEU A CA 1
ATOM 651 C C . LEU A 1 87 ? -6.978 8.689 8.280 1.00 97.81 87 LEU A C 1
ATOM 653 O O . LEU A 1 87 ? -5.795 8.975 8.122 1.00 97.81 87 LEU A O 1
ATOM 657 N N . LEU A 1 88 ? -7.912 8.966 7.365 1.00 97.56 88 LEU A N 1
ATOM 658 C CA . LEU A 1 88 ? -7.594 9.587 6.078 1.00 97.56 88 LEU A CA 1
ATOM 659 C C . LEU A 1 88 ? -6.940 10.957 6.266 1.00 97.56 88 LEU A C 1
ATOM 661 O O . LEU A 1 88 ? -5.916 11.217 5.640 1.00 97.56 88 LEU A O 1
ATOM 665 N N . ALA A 1 89 ? -7.455 11.781 7.183 1.00 96.38 89 ALA A N 1
ATOM 666 C CA . ALA A 1 89 ? -6.873 13.083 7.503 1.00 96.38 89 ALA A CA 1
ATOM 667 C C . ALA A 1 89 ? -5.410 12.979 7.973 1.00 96.38 89 ALA A C 1
ATOM 669 O O . ALA A 1 89 ? -4.568 13.769 7.549 1.00 96.38 89 ALA A O 1
ATOM 670 N N . LEU A 1 90 ? -5.085 11.983 8.805 1.00 96.62 90 LEU A N 1
ATOM 671 C CA . LEU A 1 90 ? -3.710 11.733 9.256 1.00 96.62 90 LEU A CA 1
ATOM 672 C C . LEU A 1 90 ? -2.816 11.168 8.142 1.00 96.62 90 LEU A C 1
ATOM 674 O O . LEU A 1 90 ? -1.622 11.476 8.088 1.00 96.62 90 LEU A O 1
ATOM 678 N N . LEU A 1 91 ? -3.379 10.338 7.259 1.00 97.00 91 LEU A N 1
ATOM 679 C CA . LEU A 1 91 ? -2.639 9.693 6.176 1.00 97.00 91 LEU A CA 1
ATOM 680 C C . LEU A 1 91 ? -2.199 10.678 5.096 1.00 97.00 91 LEU A C 1
ATOM 682 O O . LEU A 1 91 ? -1.117 10.480 4.549 1.00 97.00 91 LEU A O 1
ATOM 686 N N . VAL A 1 92 ? -2.954 11.758 4.848 1.00 94.44 92 VAL A N 1
ATOM 687 C CA . VAL A 1 92 ? -2.555 12.809 3.891 1.00 94.44 92 VAL A CA 1
ATOM 688 C C . VAL A 1 92 ? -1.123 13.284 4.148 1.00 94.44 92 VAL A C 1
ATOM 690 O O . VAL A 1 92 ? -0.309 13.306 3.230 1.00 94.44 92 VAL A O 1
ATOM 693 N N . GLY A 1 93 ? -0.786 13.597 5.404 1.00 90.00 93 GLY A N 1
ATOM 694 C CA . GLY A 1 93 ? 0.558 14.055 5.770 1.00 90.00 93 GLY A CA 1
ATOM 695 C C . GLY A 1 93 ? 1.631 12.962 5.723 1.00 90.00 93 GLY A C 1
ATOM 696 O O . GLY A 1 93 ? 2.809 13.269 5.572 1.00 90.00 93 GLY A O 1
ATOM 697 N N . CYS A 1 94 ? 1.241 11.688 5.826 1.00 95.12 94 CYS A N 1
ATOM 698 C CA . CYS A 1 94 ? 2.183 10.571 5.760 1.00 95.12 94 CYS A CA 1
ATOM 699 C C . CYS A 1 94 ? 2.623 10.290 4.316 1.00 95.12 94 CYS A C 1
ATOM 701 O O . CYS A 1 94 ? 3.774 9.941 4.089 1.00 95.12 94 CYS A O 1
ATOM 703 N N . VAL A 1 95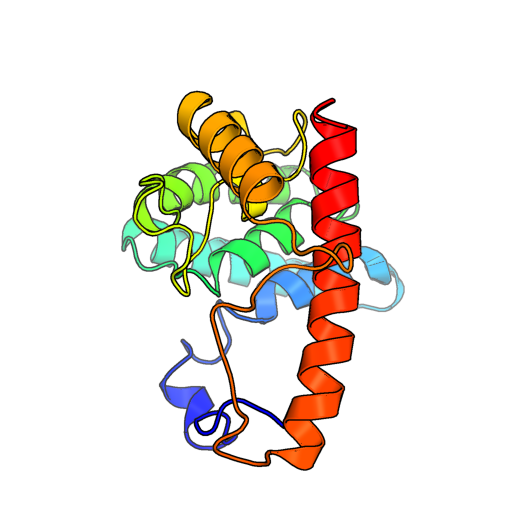 ? 1.737 10.481 3.331 1.00 94.94 95 VAL A N 1
ATOM 704 C CA . VAL A 1 95 ? 2.015 10.154 1.922 1.00 94.94 95 VAL A CA 1
ATOM 705 C C . VAL A 1 95 ? 3.233 10.908 1.384 1.00 94.94 95 VAL A C 1
ATOM 707 O O .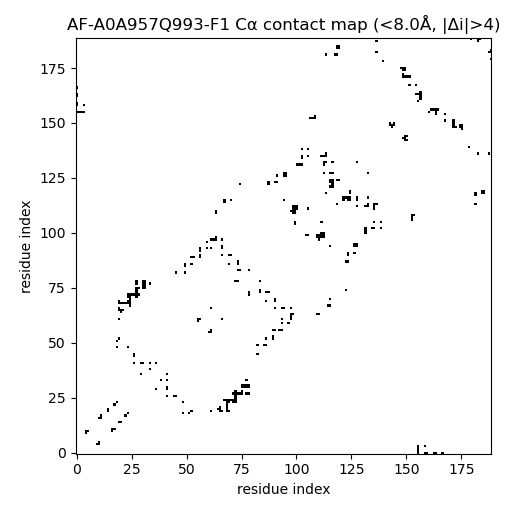 VAL A 1 95 ? 4.124 10.285 0.813 1.00 94.94 95 VAL A O 1
ATOM 710 N N . THR A 1 96 ? 3.318 12.221 1.611 1.00 86.88 96 THR A N 1
ATOM 711 C CA . THR A 1 96 ? 4.398 13.068 1.069 1.00 86.88 96 THR A CA 1
ATOM 712 C C . THR A 1 96 ? 5.795 12.660 1.550 1.00 86.88 96 THR A C 1
ATOM 714 O O . THR A 1 96 ? 6.765 12.869 0.831 1.00 86.88 96 THR A O 1
ATOM 717 N N . GLY A 1 97 ? 5.914 12.086 2.752 1.00 86.06 97 GLY A N 1
ATOM 718 C CA . GLY A 1 97 ? 7.200 11.654 3.313 1.00 86.06 97 GLY A CA 1
ATOM 719 C C . GLY A 1 97 ? 7.583 10.208 2.994 1.00 86.06 97 GLY A C 1
ATOM 720 O O . GLY A 1 97 ? 8.724 9.822 3.235 1.00 86.06 97 GLY A O 1
ATOM 721 N N . THR A 1 98 ? 6.646 9.408 2.483 1.00 94.44 98 THR A N 1
ATOM 722 C CA . THR A 1 98 ? 6.824 7.957 2.325 1.00 94.44 98 THR A CA 1
ATOM 723 C C . THR A 1 98 ? 6.794 7.509 0.863 1.00 94.44 98 THR A C 1
ATOM 725 O O . THR A 1 98 ? 7.418 6.503 0.532 1.00 94.44 98 THR A O 1
ATOM 728 N N . VAL A 1 99 ? 6.063 8.215 -0.005 1.00 96.44 99 VAL A N 1
ATOM 729 C CA . VAL A 1 99 ? 5.892 7.840 -1.415 1.00 96.44 99 VAL A CA 1
ATOM 730 C C . VAL A 1 99 ? 6.915 8.546 -2.288 1.00 96.44 99 VAL A C 1
ATOM 732 O O . VAL A 1 99 ? 6.987 9.775 -2.312 1.00 96.44 99 VAL A O 1
ATOM 735 N N . THR A 1 100 ? 7.650 7.767 -3.069 1.00 95.12 100 THR A N 1
ATOM 736 C CA . THR A 1 100 ? 8.609 8.297 -4.030 1.00 95.12 100 THR A CA 1
ATOM 737 C C . THR A 1 100 ? 7.916 8.710 -5.317 1.00 95.12 100 THR A C 1
ATOM 739 O O . THR A 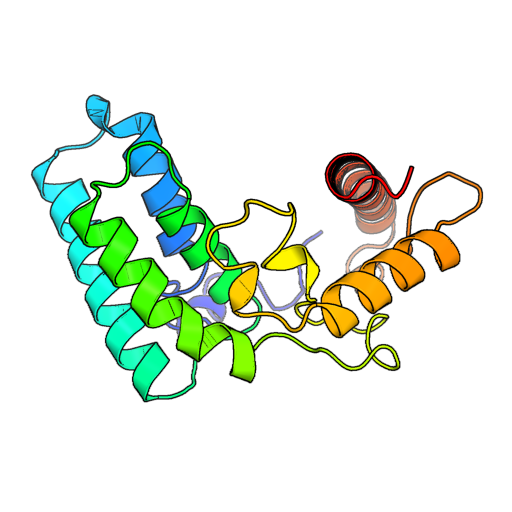1 100 ? 7.165 7.942 -5.910 1.00 95.12 100 THR A O 1
ATOM 742 N N . THR A 1 101 ? 8.189 9.928 -5.778 1.00 95.44 101 THR A N 1
ATOM 743 C CA . THR A 1 101 ? 7.614 10.493 -7.008 1.00 95.44 101 THR A CA 1
ATOM 744 C C . THR A 1 101 ? 8.636 10.676 -8.129 1.00 95.44 101 THR A C 1
ATOM 746 O O . THR A 1 101 ? 8.257 11.134 -9.203 1.00 95.44 101 THR A O 1
ATOM 749 N N . ASP A 1 102 ? 9.904 10.309 -7.904 1.00 95.94 102 ASP A N 1
ATOM 750 C CA . ASP A 1 102 ? 10.981 10.387 -8.897 1.00 95.94 102 ASP A CA 1
ATOM 751 C C . ASP A 1 102 ? 11.018 9.127 -9.786 1.00 95.94 102 ASP A C 1
ATOM 753 O O . ASP A 1 102 ? 11.420 8.056 -9.307 1.00 95.94 102 ASP A O 1
ATOM 757 N N . PRO A 1 103 ? 10.676 9.235 -11.088 1.00 95.94 103 PRO A N 1
ATOM 758 C CA . PRO A 1 103 ? 10.668 8.096 -12.001 1.00 95.94 103 PRO A CA 1
ATOM 759 C C . PRO A 1 103 ? 12.015 7.387 -12.138 1.00 95.94 103 PRO A C 1
ATOM 761 O O . PRO A 1 103 ? 12.044 6.192 -12.431 1.00 95.94 103 PRO A O 1
ATOM 764 N N . ALA A 1 104 ? 13.134 8.079 -11.888 1.00 95.94 104 ALA A N 1
ATOM 765 C CA . ALA A 1 104 ? 14.468 7.485 -11.967 1.00 95.94 104 ALA A CA 1
ATOM 766 C C . ALA A 1 104 ? 14.692 6.364 -10.936 1.00 95.94 104 ALA A C 1
ATOM 768 O O . ALA A 1 104 ? 15.590 5.542 -11.106 1.00 95.94 104 ALA A O 1
ATOM 769 N N . THR A 1 105 ? 13.865 6.319 -9.891 1.00 95.75 105 THR A N 1
ATOM 770 C CA . THR A 1 105 ? 13.982 5.384 -8.762 1.00 95.75 105 THR A CA 1
ATOM 771 C C . THR A 1 105 ? 12.843 4.365 -8.696 1.00 95.75 105 THR A C 1
ATOM 773 O O . THR A 1 105 ? 12.803 3.540 -7.791 1.00 95.75 105 THR A O 1
ATOM 776 N N . PHE A 1 106 ? 11.920 4.350 -9.667 1.00 96.56 106 PHE A N 1
ATOM 777 C CA . PHE A 1 106 ? 10.769 3.429 -9.650 1.00 96.56 106 PHE A CA 1
ATOM 778 C C . PHE A 1 106 ? 11.148 1.943 -9.742 1.00 96.56 106 PHE A C 1
ATOM 780 O O . PHE A 1 106 ? 10.339 1.081 -9.405 1.00 96.56 106 PHE A O 1
ATOM 787 N N . ALA A 1 107 ? 12.372 1.632 -10.177 1.00 96.06 107 ALA A N 1
ATOM 788 C CA . ALA A 1 107 ? 12.904 0.271 -10.175 1.00 96.06 107 ALA A CA 1
ATOM 789 C C . ALA A 1 107 ? 13.400 -0.198 -8.793 1.00 96.06 107 ALA A C 1
ATOM 791 O O . ALA A 1 107 ? 13.672 -1.388 -8.626 1.00 96.06 107 ALA A O 1
ATOM 792 N N . ASP A 1 108 ? 13.529 0.708 -7.823 1.00 96.25 108 ASP A N 1
ATOM 793 C CA . ASP A 1 108 ? 14.046 0.407 -6.492 1.00 96.25 108 ASP A CA 1
ATOM 794 C C . ASP A 1 108 ? 12.957 -0.150 -5.560 1.00 96.25 108 ASP A C 1
ATOM 796 O O . ASP A 1 108 ? 11.753 -0.060 -5.810 1.00 96.25 108 ASP A O 1
ATOM 800 N N . TYR A 1 109 ? 13.380 -0.726 -4.432 1.00 94.12 109 TYR A N 1
ATOM 801 C CA . TYR A 1 109 ? 12.471 -1.236 -3.405 1.00 94.12 109 TYR A CA 1
ATOM 802 C C . TYR A 1 109 ? 11.904 -0.096 -2.549 1.00 94.12 109 TYR A C 1
ATOM 804 O O . TYR A 1 109 ? 12.448 0.232 -1.494 1.00 94.12 109 TYR A O 1
ATOM 812 N N . GLN A 1 110 ? 10.834 0.535 -3.032 1.00 95.19 110 GLN A N 1
ATOM 813 C CA . GLN A 1 110 ? 10.218 1.723 -2.431 1.00 95.19 110 GLN A CA 1
ATOM 814 C C . GLN A 1 110 ? 8.686 1.685 -2.557 1.00 95.19 110 GLN A C 1
ATOM 816 O O . GLN A 1 110 ? 8.136 0.798 -3.209 1.00 95.19 110 GLN A O 1
ATOM 821 N N . LEU A 1 111 ? 7.996 2.635 -1.916 1.00 96.69 111 LEU A N 1
ATOM 822 C CA . LEU A 1 111 ? 6.553 2.827 -2.083 1.00 96.69 111 LEU A CA 1
ATOM 823 C C . LEU A 1 111 ? 6.288 3.848 -3.193 1.00 96.69 111 LEU A C 1
ATOM 825 O O . LEU A 1 111 ? 6.829 4.954 -3.157 1.00 96.69 111 LEU A O 1
ATOM 829 N N . LEU A 1 112 ? 5.445 3.491 -4.157 1.00 97.62 112 LEU A N 1
ATOM 830 C CA . LEU A 1 112 ? 5.238 4.244 -5.390 1.00 97.62 112 LEU A CA 1
ATOM 831 C C . LEU A 1 112 ? 3.831 4.869 -5.465 1.00 97.62 112 LEU A C 1
ATOM 833 O O . LEU A 1 112 ? 2.921 4.469 -4.734 1.00 97.62 112 LEU A O 1
ATOM 837 N N . PRO A 1 113 ? 3.594 5.827 -6.385 1.00 98.06 113 PRO A N 1
ATOM 838 C CA . PRO A 1 113 ? 2.331 6.565 -6.487 1.00 98.06 113 PRO A CA 1
ATOM 839 C C . PRO A 1 113 ? 1.071 5.690 -6.555 1.00 98.06 113 PRO A C 1
ATOM 841 O O . PRO A 1 113 ? 0.060 5.994 -5.924 1.00 98.06 113 PRO A O 1
ATOM 844 N N . LEU A 1 114 ? 1.133 4.571 -7.283 1.00 97.81 114 LEU A N 1
ATOM 845 C CA . LEU A 1 114 ? -0.024 3.700 -7.526 1.00 97.81 114 LEU A CA 1
ATOM 846 C C . LEU A 1 114 ? -0.289 2.737 -6.361 1.00 97.81 114 LEU A C 1
ATOM 848 O O . LEU A 1 114 ? -1.359 2.137 -6.322 1.00 97.81 114 LEU A O 1
ATOM 852 N N . ASP A 1 115 ? 0.629 2.625 -5.394 1.00 96.56 115 ASP A N 1
ATOM 853 C CA . ASP A 1 115 ? 0.388 1.874 -4.156 1.00 96.56 115 ASP A CA 1
ATOM 854 C C . ASP A 1 115 ? -0.556 2.640 -3.213 1.00 96.56 115 ASP A C 1
ATOM 856 O O . ASP A 1 115 ? -1.265 2.041 -2.406 1.00 96.56 115 ASP A O 1
ATOM 860 N N . VAL A 1 116 ? -0.598 3.972 -3.341 1.00 97.25 116 VAL A N 1
ATOM 861 C CA . VAL A 1 116 ? -1.524 4.858 -2.613 1.00 97.25 116 VAL A CA 1
ATOM 862 C C . VAL A 1 116 ? -2.745 5.220 -3.459 1.00 97.25 116 VAL A C 1
ATOM 864 O O . VAL A 1 116 ? -3.855 5.326 -2.933 1.00 97.25 116 VAL A O 1
ATOM 867 N N . ALA A 1 117 ? -2.558 5.366 -4.772 1.00 97.12 117 ALA A N 1
ATOM 868 C CA . ALA A 1 117 ? -3.592 5.737 -5.732 1.00 97.12 117 ALA A CA 1
ATOM 869 C C . ALA A 1 117 ? -3.827 4.645 -6.802 1.00 97.12 117 ALA A C 1
ATOM 871 O O . ALA A 1 117 ? -3.652 4.896 -7.997 1.00 97.12 117 ALA A O 1
ATOM 872 N N . PRO A 1 118 ? -4.251 3.422 -6.425 1.00 96.31 118 PRO A N 1
ATOM 873 C CA . PRO A 1 118 ? -4.443 2.329 -7.384 1.00 96.31 118 PRO A CA 1
ATOM 874 C C . PRO A 1 118 ? -5.612 2.569 -8.352 1.00 96.31 118 PRO A C 1
ATOM 876 O O . PRO A 1 118 ? -5.722 1.892 -9.369 1.00 96.31 118 PRO A O 1
ATOM 879 N N . THR A 1 119 ? -6.490 3.531 -8.053 1.00 97.06 119 THR A N 1
ATOM 880 C CA . THR A 1 119 ? -7.637 3.913 -8.888 1.00 97.06 119 THR A CA 1
ATOM 881 C C . THR A 1 119 ? -7.836 5.435 -8.852 1.00 97.06 119 THR A C 1
ATOM 883 O O . THR A 1 119 ? -7.406 6.060 -7.875 1.00 97.06 119 THR A O 1
ATOM 886 N N . PRO A 1 120 ? -8.529 6.033 -9.842 1.00 97.12 120 PRO A N 1
ATOM 887 C CA . PRO A 1 120 ? -8.890 7.452 -9.823 1.00 97.12 120 PRO A CA 1
ATOM 888 C C . PRO A 1 120 ? -9.763 7.866 -8.632 1.00 97.12 120 PRO A C 1
ATOM 890 O O . PRO A 1 120 ? -9.745 9.034 -8.260 1.00 97.12 120 PRO A O 1
ATOM 893 N N . ASP A 1 121 ? -10.485 6.920 -8.022 1.00 96.00 121 ASP A N 1
ATOM 894 C CA . ASP A 1 121 ? -11.390 7.158 -6.889 1.00 96.00 121 ASP A CA 1
ATOM 895 C C . ASP A 1 121 ? -10.765 6.755 -5.539 1.00 96.00 121 ASP A C 1
ATOM 897 O O . ASP A 1 121 ? -11.448 6.705 -4.512 1.00 96.00 121 ASP A O 1
ATOM 901 N N . ALA A 1 122 ? -9.465 6.431 -5.512 1.00 96.75 122 ALA A N 1
ATOM 902 C CA . ALA A 1 122 ? -8.785 6.066 -4.276 1.00 96.75 122 ALA A CA 1
ATOM 903 C C . ALA A 1 122 ? -8.863 7.229 -3.262 1.00 96.75 122 ALA A C 1
ATOM 905 O O . ALA A 1 122 ? -8.598 8.372 -3.635 1.00 96.75 122 ALA A O 1
ATOM 906 N N . PRO A 1 123 ? -9.146 6.983 -1.967 1.00 95.75 123 PRO A N 1
ATOM 907 C CA . PRO A 1 123 ? -9.364 8.061 -0.992 1.00 95.75 123 PRO A CA 1
ATOM 908 C C . PRO A 1 123 ? -8.197 9.043 -0.820 1.00 95.75 123 PRO A C 1
ATOM 910 O O . PRO A 1 123 ? -8.399 10.167 -0.372 1.00 95.75 123 PRO A O 1
ATOM 913 N N . LEU A 1 124 ? -6.979 8.613 -1.160 1.00 96.56 124 LEU A N 1
ATOM 914 C CA . LEU A 1 124 ? -5.753 9.408 -1.078 1.00 96.56 124 LEU A CA 1
ATOM 915 C C . LEU A 1 124 ? -5.221 9.818 -2.463 1.00 96.56 124 LEU A C 1
ATOM 917 O O . LEU A 1 124 ? -4.109 10.316 -2.567 1.00 96.56 124 LEU A O 1
ATOM 921 N N . VAL A 1 125 ? -5.992 9.652 -3.543 1.00 96.75 125 VAL A N 1
ATOM 922 C CA . VAL A 1 125 ? -5.543 10.001 -4.905 1.00 96.75 125 VAL A CA 1
ATOM 923 C C . VAL A 1 125 ? -5.083 11.457 -5.008 1.00 96.75 125 VAL A C 1
ATOM 925 O O . VAL A 1 125 ? -4.056 11.741 -5.611 1.00 96.75 125 VAL A O 1
ATOM 928 N N . ALA A 1 126 ? -5.798 12.374 -4.352 1.00 95.69 126 ALA A N 1
ATOM 929 C CA . ALA A 1 126 ? -5.506 13.803 -4.385 1.00 95.69 126 ALA A CA 1
ATOM 930 C C . ALA A 1 126 ? -4.247 14.192 -3.589 1.00 95.69 126 ALA A C 1
ATOM 932 O O . ALA A 1 126 ? -3.799 15.331 -3.688 1.00 95.69 126 ALA A O 1
ATOM 933 N N . THR A 1 127 ? -3.685 13.281 -2.787 1.00 95.50 127 THR A N 1
ATOM 934 C CA . THR A 1 127 ? -2.458 13.535 -2.016 1.00 95.50 127 THR A CA 1
ATOM 935 C C . THR A 1 127 ? -1.197 13.211 -2.810 1.00 95.50 127 THR A C 1
ATOM 937 O O . THR A 1 127 ? -0.095 13.478 -2.339 1.00 95.50 127 THR A O 1
ATOM 940 N N . VAL A 1 128 ? -1.348 12.594 -3.983 1.00 96.12 128 VAL A N 1
ATOM 941 C CA . VAL A 1 128 ? -0.257 12.281 -4.899 1.00 96.12 128 VAL A CA 1
ATOM 942 C C . VAL A 1 128 ? -0.405 13.165 -6.129 1.00 96.12 128 VAL A C 1
ATOM 944 O O . VAL A 1 128 ? -1.481 13.256 -6.716 1.00 96.12 128 VAL A O 1
ATOM 947 N N . GLU A 1 129 ? 0.681 13.824 -6.527 1.00 95.88 129 GLU A N 1
ATOM 948 C CA . GLU A 1 129 ? 0.683 14.672 -7.718 1.00 95.88 129 GLU A CA 1
ATOM 949 C C . GLU A 1 129 ? 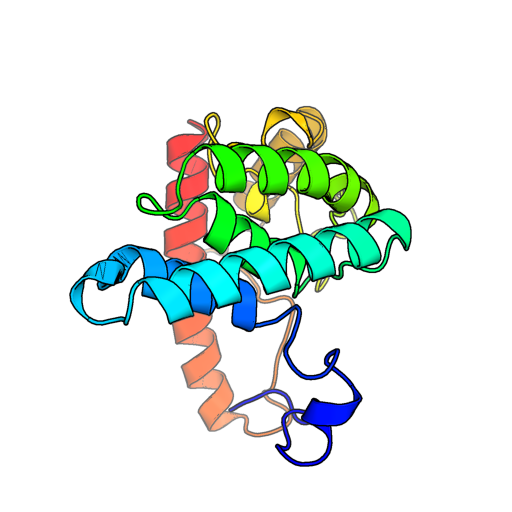0.253 13.877 -8.954 1.00 95.88 129 GLU A C 1
ATOM 951 O O . GLU A 1 129 ? 0.757 12.780 -9.218 1.00 95.88 129 GLU A O 1
ATOM 956 N N . ARG A 1 130 ? -0.656 14.449 -9.752 1.00 96.62 130 ARG A N 1
ATOM 957 C CA . ARG A 1 130 ? -1.199 13.772 -10.939 1.00 96.62 130 ARG A CA 1
ATOM 958 C C . ARG A 1 130 ? -0.098 13.358 -11.919 1.00 96.62 130 ARG A C 1
ATOM 960 O O . ARG A 1 130 ? -0.151 12.261 -12.464 1.00 96.62 130 ARG A O 1
ATOM 967 N N . SER A 1 131 ? 0.922 14.197 -12.089 1.00 97.69 131 SER A N 1
ATOM 968 C CA . SER A 1 131 ? 2.083 13.897 -12.930 1.00 97.69 131 SER A CA 1
ATOM 969 C C . SER A 1 131 ? 2.897 12.702 -12.426 1.00 97.69 131 SER A C 1
ATOM 971 O O . SER A 1 131 ? 3.418 11.952 -13.243 1.00 97.69 131 SER A O 1
ATOM 973 N N . ALA A 1 132 ? 2.983 12.485 -11.110 1.00 97.88 132 ALA A N 1
ATOM 974 C CA . ALA A 1 132 ? 3.668 11.327 -10.539 1.00 97.88 132 ALA A CA 1
ATOM 975 C C . ALA A 1 132 ? 2.870 10.034 -10.764 1.00 97.88 132 ALA A C 1
ATOM 977 O O . ALA A 1 132 ? 3.453 8.990 -11.055 1.00 97.88 132 ALA A O 1
ATOM 978 N N . VAL A 1 133 ? 1.537 10.106 -10.681 1.00 98.25 133 VAL A N 1
ATOM 979 C CA . VAL A 1 133 ? 0.652 8.990 -11.048 1.00 98.25 133 VAL A CA 1
ATOM 980 C C . VAL A 1 133 ? 0.808 8.647 -12.529 1.00 98.25 133 VAL A C 1
ATOM 982 O O . VAL A 1 133 ? 1.039 7.485 -12.856 1.00 98.25 133 VAL A O 1
ATOM 985 N N . ASP A 1 134 ? 0.734 9.644 -13.415 1.00 98.25 134 ASP A N 1
ATOM 986 C CA . ASP A 1 134 ? 0.880 9.439 -14.860 1.00 98.25 134 ASP A CA 1
ATOM 987 C C . ASP A 1 134 ? 2.268 8.867 -15.206 1.00 98.25 134 ASP A C 1
ATOM 989 O O . ASP A 1 134 ? 2.350 7.880 -15.934 1.00 98.25 134 ASP A O 1
ATOM 993 N N . ALA A 1 135 ? 3.342 9.391 -14.602 1.00 98.44 135 ALA A N 1
ATOM 994 C CA . ALA A 1 135 ? 4.697 8.872 -14.795 1.00 98.44 135 ALA A CA 1
ATOM 995 C C . ALA A 1 135 ? 4.853 7.423 -14.307 1.00 98.44 135 ALA A C 1
ATOM 997 O O . ALA A 1 135 ? 5.545 6.626 -14.937 1.00 98.44 135 ALA A O 1
ATOM 998 N N . HIS A 1 136 ? 4.209 7.052 -13.196 1.00 98.44 136 HIS A N 1
ATOM 999 C CA . HIS A 1 136 ? 4.242 5.670 -12.724 1.00 98.44 136 HIS A CA 1
ATOM 1000 C C . HIS A 1 136 ? 3.427 4.743 -13.639 1.00 98.44 136 HIS A C 1
ATOM 1002 O O . HIS A 1 136 ? 3.874 3.636 -13.927 1.00 98.44 136 HIS A O 1
ATOM 1008 N N . LEU A 1 137 ? 2.280 5.190 -14.163 1.00 98.62 137 LEU A N 1
ATOM 1009 C CA . LEU A 1 137 ? 1.522 4.440 -15.173 1.00 98.62 137 LEU A CA 1
ATOM 1010 C C . LEU A 1 137 ? 2.352 4.210 -16.447 1.00 98.62 137 LEU A C 1
ATOM 1012 O O . LEU A 1 137 ? 2.370 3.090 -16.955 1.00 98.62 137 LEU A O 1
ATOM 1016 N N . ASP A 1 138 ? 3.060 5.236 -16.926 1.00 98.50 138 ASP A N 1
ATOM 1017 C CA . ASP A 1 138 ? 3.961 5.139 -18.083 1.00 98.50 138 ASP A CA 1
ATOM 1018 C C . ASP A 1 138 ? 5.081 4.130 -17.819 1.00 98.50 138 ASP A C 1
ATOM 1020 O O . ASP A 1 138 ? 5.273 3.198 -18.600 1.00 98.50 138 ASP A O 1
ATOM 1024 N N . TYR A 1 139 ? 5.730 4.229 -16.655 1.00 98.25 139 TYR A N 1
ATOM 1025 C CA . TYR A 1 139 ? 6.748 3.275 -16.225 1.00 98.25 139 TYR A CA 1
ATOM 1026 C C . TYR A 1 139 ? 6.231 1.831 -16.217 1.00 98.25 139 TYR A C 1
ATOM 1028 O O . TYR A 1 139 ? 6.923 0.926 -16.686 1.00 98.25 139 TYR A O 1
ATOM 1036 N N . LEU A 1 140 ? 5.012 1.581 -15.721 1.00 98.06 140 LEU A N 1
ATOM 1037 C CA . LEU A 1 140 ? 4.435 0.235 -15.743 1.00 98.06 140 LEU A CA 1
ATOM 1038 C C . LEU A 1 140 ? 4.242 -0.284 -17.174 1.00 98.06 140 LEU A C 1
ATOM 1040 O O . LEU A 1 140 ? 4.519 -1.452 -17.425 1.00 98.06 140 LEU A O 1
ATOM 1044 N N . ILE A 1 141 ? 3.801 0.550 -18.113 1.00 98.19 141 ILE A N 1
ATOM 1045 C CA . ILE A 1 141 ? 3.619 0.137 -19.514 1.00 98.19 141 ILE A CA 1
ATOM 1046 C C . ILE A 1 141 ? 4.971 -0.160 -20.169 1.00 98.19 141 ILE A C 1
ATOM 1048 O O . ILE A 1 141 ? 5.133 -1.190 -20.818 1.00 98.19 141 ILE A O 1
ATOM 1052 N N . GLU A 1 142 ? 5.954 0.717 -19.972 1.00 97.62 142 GLU A N 1
ATOM 1053 C CA . GLU A 1 142 ? 7.275 0.619 -20.602 1.00 97.62 142 GLU A CA 1
ATOM 1054 C C . GLU A 1 142 ? 8.118 -0.544 -20.065 1.00 97.62 142 GLU A C 1
ATOM 1056 O O . GLU A 1 142 ? 8.959 -1.085 -20.783 1.00 97.62 142 GLU A O 1
ATOM 1061 N N . THR A 1 143 ? 7.897 -0.945 -18.811 1.00 97.38 143 THR A N 1
ATOM 1062 C CA . THR A 1 143 ? 8.674 -2.006 -18.147 1.00 97.38 143 THR A CA 1
ATOM 1063 C C . THR A 1 143 ? 7.981 -3.363 -18.115 1.00 97.38 143 THR A C 1
ATOM 1065 O O . THR A 1 143 ? 8.512 -4.305 -17.513 1.00 97.38 143 THR A O 1
ATOM 1068 N N . GLN A 1 144 ? 6.814 -3.495 -18.755 1.00 98.00 144 GLN A N 1
ATOM 1069 C CA . GLN A 1 144 ? 6.165 -4.793 -18.894 1.00 98.00 144 GLN A CA 1
ATOM 1070 C C . GLN A 1 144 ? 7.051 -5.733 -19.722 1.00 98.00 144 GLN A C 1
ATOM 1072 O O . GLN A 1 144 ? 7.504 -5.405 -20.819 1.00 98.00 144 GLN A O 1
ATOM 1077 N N . LEU A 1 145 ? 7.311 -6.924 -19.187 1.00 97.81 145 LEU A N 1
ATOM 1078 C CA . LEU A 1 145 ? 8.110 -7.948 -19.850 1.00 97.81 145 LEU A CA 1
ATOM 1079 C C . LEU A 1 145 ? 7.300 -8.646 -20.949 1.00 97.81 145 LEU A C 1
ATOM 1081 O O . LEU A 1 145 ? 6.070 -8.635 -20.956 1.00 97.81 145 LEU A O 1
ATOM 1085 N N . ALA A 1 146 ? 7.996 -9.327 -21.863 1.00 97.25 146 ALA A N 1
ATOM 1086 C CA . ALA A 1 146 ? 7.368 -10.041 -22.979 1.00 97.25 146 ALA A CA 1
ATOM 1087 C C . ALA A 1 146 ? 6.400 -11.163 -22.546 1.00 97.25 146 ALA A C 1
ATOM 1089 O O . ALA A 1 146 ? 5.521 -11.543 -23.314 1.00 97.25 146 ALA A O 1
ATOM 1090 N N . ASP A 1 147 ? 6.553 -11.692 -21.329 1.00 96.12 147 ASP A N 1
ATOM 1091 C CA . ASP A 1 147 ? 5.645 -12.680 -20.734 1.00 96.12 147 ASP A CA 1
ATOM 1092 C C . ASP A 1 147 ? 4.429 -12.045 -20.026 1.00 96.12 147 ASP A C 1
ATOM 1094 O O . ASP A 1 147 ? 3.612 -12.753 -19.438 1.00 96.12 147 ASP A O 1
ATOM 1098 N N . GLY A 1 148 ? 4.300 -10.715 -20.082 1.00 96.19 148 GLY A N 1
ATOM 1099 C CA . GLY A 1 148 ? 3.243 -9.937 -19.441 1.00 96.19 148 GLY A CA 1
ATOM 1100 C C . GLY A 1 148 ? 3.480 -9.641 -17.958 1.00 96.19 148 GLY A C 1
ATOM 1101 O O . GLY A 1 148 ? 2.651 -8.962 -17.351 1.00 96.19 148 GLY A O 1
ATOM 1102 N N . SER A 1 149 ? 4.578 -10.130 -17.372 1.00 97.75 149 SER A N 1
ATOM 1103 C CA . SER A 1 149 ? 4.958 -9.859 -15.985 1.00 97.75 149 SER A CA 1
ATOM 1104 C C . SER A 1 149 ? 5.830 -8.604 -15.855 1.00 97.75 149 SER A C 1
ATOM 1106 O O . SER A 1 149 ? 6.046 -7.868 -16.816 1.00 97.75 149 SER A O 1
ATOM 1108 N N . TRP A 1 150 ? 6.338 -8.354 -14.647 1.00 97.75 150 TRP A N 1
ATOM 1109 C CA . TRP A 1 150 ? 7.278 -7.274 -14.364 1.00 97.75 150 TRP A CA 1
ATOM 1110 C C . TRP A 1 150 ? 8.452 -7.765 -13.510 1.00 97.75 150 TRP A C 1
ATOM 1112 O O . TRP A 1 150 ? 8.303 -8.745 -12.771 1.00 97.75 150 TRP A O 1
ATOM 1122 N N . PRO A 1 151 ? 9.613 -7.087 -13.562 1.00 95.50 151 PRO A N 1
ATOM 1123 C CA . PRO A 1 151 ? 10.704 -7.338 -12.627 1.00 95.50 151 PRO A CA 1
ATOM 1124 C C . PRO A 1 151 ? 10.272 -7.106 -11.172 1.00 95.50 151 PRO A C 1
ATOM 1126 O O . PRO A 1 151 ? 9.471 -6.213 -10.888 1.00 95.50 151 PRO A O 1
ATOM 1129 N N . LEU A 1 152 ? 10.826 -7.897 -10.248 1.00 95.75 152 LEU A N 1
ATOM 1130 C CA . LEU A 1 152 ? 10.668 -7.673 -8.810 1.00 95.75 152 LEU A CA 1
ATOM 1131 C C . LEU A 1 152 ? 11.856 -6.845 -8.294 1.00 95.75 152 LEU A C 1
ATOM 1133 O O . LEU A 1 152 ? 12.994 -7.225 -8.575 1.00 95.75 152 LEU A O 1
ATOM 1137 N N . PRO A 1 153 ? 11.638 -5.780 -7.500 1.00 94.38 153 PRO A N 1
ATOM 1138 C CA . PRO A 1 153 ? 12.726 -5.000 -6.904 1.00 94.38 153 PRO A CA 1
ATOM 1139 C C . PRO A 1 153 ? 13.443 -5.713 -5.741 1.00 94.38 153 PRO A C 1
ATOM 1141 O O . PRO A 1 153 ? 14.309 -5.133 -5.091 1.00 94.38 153 PRO A O 1
ATOM 1144 N N . TRP A 1 154 ? 13.099 -6.972 -5.449 1.00 94.19 154 TRP A N 1
ATOM 1145 C CA . TRP A 1 154 ? 13.744 -7.787 -4.421 1.00 94.19 154 TRP A CA 1
ATOM 1146 C C . TRP A 1 154 ? 13.964 -9.224 -4.897 1.00 94.19 154 TRP A C 1
ATOM 1148 O O . TRP A 1 154 ? 13.249 -9.735 -5.760 1.00 94.19 154 TRP A O 1
ATOM 1158 N N . SER A 1 155 ? 14.941 -9.896 -4.285 1.00 94.00 155 SER A N 1
ATOM 1159 C CA . SER A 1 155 ? 15.169 -11.329 -4.454 1.00 94.00 155 SER A CA 1
ATOM 1160 C C . SER A 1 155 ? 15.687 -11.964 -3.174 1.00 94.00 155 SER A C 1
ATOM 1162 O O . SER A 1 155 ? 16.498 -11.366 -2.471 1.00 94.00 155 SER A O 1
ATOM 1164 N N . TRP A 1 156 ? 15.246 -13.191 -2.892 1.00 93.81 156 TRP A N 1
ATOM 1165 C CA . TRP A 1 156 ? 15.793 -14.040 -1.827 1.00 93.81 156 TRP A CA 1
ATOM 1166 C C . TRP A 1 156 ? 16.408 -15.333 -2.369 1.00 93.81 156 TRP A C 1
ATOM 1168 O O . TRP A 1 156 ? 16.5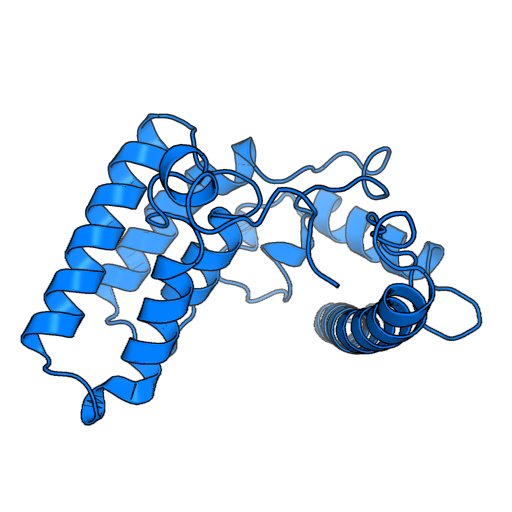52 -16.304 -1.627 1.00 93.81 156 TRP A O 1
ATOM 1178 N N . ALA A 1 157 ? 16.804 -15.351 -3.646 1.00 94.62 157 ALA A N 1
ATOM 1179 C CA . ALA A 1 157 ? 17.492 -16.496 -4.248 1.00 94.62 157 ALA A CA 1
ATOM 1180 C C . ALA A 1 157 ? 18.760 -16.893 -3.473 1.00 94.62 157 ALA A C 1
ATOM 1182 O O . ALA A 1 157 ? 19.104 -18.066 -3.404 1.00 94.62 157 ALA A O 1
ATOM 1183 N N . PHE A 1 158 ? 19.417 -15.920 -2.833 1.00 93.88 158 PHE A N 1
ATOM 1184 C CA . PHE A 1 158 ? 20.602 -16.143 -2.006 1.00 93.88 158 PHE A CA 1
ATOM 1185 C C . PHE A 1 158 ? 20.327 -16.913 -0.700 1.00 93.88 158 PHE A C 1
ATOM 1187 O O . PHE A 1 158 ? 21.272 -17.372 -0.066 1.00 93.88 158 PHE A O 1
ATOM 1194 N N . VAL A 1 159 ? 19.063 -17.031 -0.275 1.00 93.25 159 VAL A N 1
ATOM 1195 C CA . VAL A 1 159 ? 18.655 -17.817 0.904 1.00 93.25 159 VAL A CA 1
ATOM 1196 C C . VAL A 1 159 ? 18.330 -19.250 0.501 1.00 93.25 159 VAL A C 1
ATOM 1198 O O . VAL A 1 159 ? 18.811 -20.197 1.113 1.00 93.25 159 VAL A O 1
ATOM 1201 N N . ASP A 1 160 ? 17.486 -19.394 -0.519 1.00 94.88 160 ASP A N 1
ATOM 1202 C CA . ASP A 1 160 ? 17.042 -20.671 -1.070 1.00 94.88 160 ASP A CA 1
ATOM 1203 C C . ASP A 1 160 ? 16.604 -20.437 -2.519 1.00 94.88 160 ASP A C 1
ATOM 1205 O O . ASP A 1 160 ? 15.510 -19.928 -2.781 1.00 94.88 160 ASP A O 1
ATOM 1209 N N . GLU A 1 161 ? 17.481 -20.774 -3.462 1.00 96.06 161 GLU A N 1
ATOM 1210 C CA . GLU A 1 161 ? 17.282 -20.533 -4.892 1.00 96.06 161 GLU A CA 1
ATOM 1211 C C . GLU A 1 161 ? 16.063 -21.286 -5.440 1.00 96.06 161 GLU A C 1
ATOM 1213 O O . GLU A 1 161 ? 15.259 -20.720 -6.183 1.00 96.06 161 GLU A O 1
ATOM 1218 N N . ALA A 1 162 ? 15.878 -22.546 -5.035 1.00 96.00 162 ALA A N 1
ATOM 1219 C CA . ALA A 1 162 ? 14.788 -23.382 -5.525 1.00 96.00 162 ALA A CA 1
ATOM 1220 C C . ALA A 1 162 ? 13.431 -22.884 -5.012 1.00 96.00 162 ALA A C 1
ATOM 1222 O O . ALA A 1 162 ? 12.477 -22.751 -5.786 1.00 96.00 162 ALA A O 1
ATOM 1223 N N . ALA A 1 163 ? 13.344 -22.556 -3.719 1.00 96.06 163 ALA A N 1
ATOM 1224 C CA . ALA A 1 163 ? 12.129 -21.989 -3.149 1.00 96.06 163 ALA A CA 1
ATOM 1225 C C . ALA A 1 163 ? 11.862 -20.571 -3.678 1.00 96.06 163 ALA A C 1
ATOM 1227 O O . ALA A 1 163 ? 10.700 -20.189 -3.843 1.00 96.06 163 ALA A O 1
ATOM 1228 N N . TRP A 1 164 ? 12.910 -19.785 -3.951 1.00 96.44 164 TRP A N 1
ATOM 1229 C CA . TRP A 1 164 ? 12.769 -18.465 -4.561 1.00 96.44 164 TRP A CA 1
ATOM 1230 C C . TRP A 1 164 ? 12.239 -18.553 -5.988 1.00 96.44 164 TRP A C 1
ATOM 1232 O O . TRP A 1 164 ? 11.320 -17.816 -6.316 1.00 96.44 164 TRP A O 1
ATOM 1242 N N . ALA A 1 165 ? 12.720 -19.485 -6.813 1.00 96.50 165 ALA A N 1
ATOM 1243 C CA . ALA A 1 165 ? 12.249 -19.627 -8.189 1.00 96.50 165 ALA A CA 1
ATOM 1244 C C . ALA A 1 165 ? 10.730 -19.871 -8.277 1.00 96.50 165 ALA A C 1
ATOM 1246 O O . ALA A 1 165 ? 10.076 -19.384 -9.199 1.00 96.50 165 ALA A O 1
ATOM 1247 N N . GLN A 1 166 ? 10.150 -20.610 -7.322 1.00 96.31 166 GLN A N 1
ATOM 1248 C CA . GLN A 1 166 ? 8.695 -20.751 -7.214 1.00 96.31 166 GLN A CA 1
ATOM 1249 C C . GLN A 1 166 ? 8.037 -19.453 -6.728 1.00 96.31 166 GLN A C 1
ATOM 1251 O O . GLN A 1 166 ? 7.115 -18.963 -7.376 1.00 96.31 166 GLN A O 1
ATOM 1256 N N . ALA A 1 167 ? 8.541 -18.867 -5.639 1.00 96.50 167 ALA A N 1
ATOM 1257 C CA . ALA A 1 167 ? 7.980 -17.642 -5.072 1.00 96.50 167 ALA A CA 1
ATOM 1258 C C . ALA A 1 167 ? 8.019 -16.456 -6.051 1.00 96.50 167 ALA A C 1
ATOM 1260 O O . ALA A 1 167 ? 7.076 -15.675 -6.097 1.00 96.50 167 ALA A O 1
ATOM 1261 N N . GLU A 1 168 ? 9.073 -16.326 -6.857 1.00 96.88 168 GLU A N 1
ATOM 1262 C CA . GLU A 1 168 ? 9.206 -15.283 -7.872 1.00 96.88 168 GLU A CA 1
ATOM 1263 C C . GLU A 1 168 ? 8.106 -15.394 -8.929 1.00 96.88 168 GLU A C 1
ATOM 1265 O O . GLU A 1 168 ? 7.502 -14.384 -9.287 1.00 96.88 168 GLU A O 1
ATOM 1270 N N . ARG A 1 169 ? 7.801 -16.614 -9.396 1.00 96.81 169 ARG A N 1
ATOM 1271 C CA . ARG A 1 169 ? 6.693 -16.845 -10.335 1.00 96.81 169 ARG A CA 1
ATOM 1272 C C . ARG A 1 169 ? 5.353 -16.450 -9.721 1.00 96.81 169 ARG A C 1
ATOM 1274 O O . ARG A 1 169 ? 4.572 -15.757 -10.369 1.00 96.81 169 ARG A O 1
ATOM 1281 N N . ASP A 1 170 ? 5.113 -16.848 -8.474 1.00 97.12 170 ASP A N 1
ATOM 1282 C CA . ASP A 1 170 ? 3.857 -16.559 -7.775 1.00 97.12 170 ASP A CA 1
ATOM 1283 C C . ASP A 1 170 ? 3.682 -15.048 -7.538 1.00 97.12 170 ASP A C 1
ATOM 1285 O O . ASP A 1 170 ? 2.616 -14.488 -7.813 1.00 97.12 170 ASP A O 1
ATOM 1289 N N . TRP A 1 171 ? 4.749 -14.358 -7.119 1.00 97.12 171 TRP A N 1
ATOM 1290 C CA . TRP A 1 171 ? 4.759 -12.903 -6.953 1.00 97.12 171 TRP A CA 1
ATOM 1291 C C . TRP A 1 171 ? 4.564 -12.163 -8.273 1.00 97.12 171 TRP A C 1
ATOM 1293 O O . TRP A 1 171 ? 3.754 -11.238 -8.329 1.00 97.12 171 TRP A O 1
ATOM 1303 N N . LYS A 1 172 ? 5.245 -12.581 -9.346 1.00 97.81 172 LYS A N 1
ATOM 1304 C CA . LYS A 1 172 ? 5.049 -12.015 -10.688 1.00 97.81 172 LYS A CA 1
ATOM 1305 C C . LYS A 1 172 ? 3.604 -12.157 -11.153 1.00 97.81 172 LYS A C 1
ATOM 1307 O O . LYS A 1 172 ? 3.049 -11.191 -11.666 1.00 97.81 172 LYS A O 1
ATOM 1312 N N . GLY A 1 173 ? 2.976 -13.310 -10.918 1.00 97.81 173 GLY A N 1
ATOM 1313 C CA . GLY A 1 173 ? 1.559 -13.522 -11.220 1.00 97.81 173 GLY A CA 1
ATOM 1314 C C . GLY A 1 173 ? 0.641 -12.575 -10.440 1.00 97.81 173 GLY A C 1
ATOM 1315 O O . GLY A 1 173 ? -0.211 -11.912 -11.031 1.00 97.81 173 GLY A O 1
ATOM 1316 N N . HIS A 1 174 ? 0.844 -12.460 -9.125 1.00 97.12 174 HIS A N 1
ATOM 1317 C CA . HIS A 1 174 ? 0.068 -11.553 -8.274 1.00 97.12 174 HIS A CA 1
ATOM 1318 C C . HIS A 1 174 ? 0.206 -10.084 -8.706 1.00 97.12 174 HIS A C 1
ATOM 1320 O O . HIS A 1 174 ? -0.791 -9.382 -8.886 1.00 97.12 174 HIS A O 1
ATOM 1326 N N . ILE A 1 175 ? 1.442 -9.629 -8.920 1.00 97.50 175 ILE A N 1
ATOM 1327 C CA . ILE A 1 175 ? 1.744 -8.252 -9.321 1.00 97.50 175 ILE A CA 1
ATOM 1328 C C . ILE A 1 175 ? 1.197 -7.957 -10.713 1.00 97.50 175 ILE A C 1
ATOM 1330 O O . ILE A 1 175 ? 0.629 -6.885 -10.910 1.00 97.50 175 ILE A O 1
ATOM 1334 N N . ALA A 1 176 ? 1.310 -8.894 -11.657 1.00 97.94 176 ALA A N 1
ATOM 1335 C CA . ALA A 1 176 ? 0.778 -8.710 -13.001 1.00 97.94 176 ALA A CA 1
ATOM 1336 C C . ALA A 1 176 ? -0.735 -8.462 -12.971 1.00 97.94 176 ALA A C 1
ATOM 1338 O O . ALA A 1 176 ? -1.207 -7.485 -13.547 1.00 97.94 176 ALA A O 1
ATOM 1339 N N . VAL A 1 177 ? -1.497 -9.276 -12.231 1.00 97.62 177 VAL A N 1
ATOM 1340 C CA . VAL A 1 177 ? -2.950 -9.079 -12.090 1.00 97.62 177 VAL A CA 1
ATOM 1341 C C . VAL A 1 177 ? -3.276 -7.712 -11.487 1.00 97.62 177 VAL A C 1
ATOM 1343 O O . VAL A 1 177 ? -4.160 -7.019 -11.994 1.00 97.62 177 VAL A O 1
ATOM 1346 N N . ASN A 1 178 ? -2.568 -7.300 -10.433 1.00 96.75 178 ASN A N 1
ATOM 1347 C CA . ASN A 1 178 ? -2.815 -6.009 -9.792 1.00 96.75 178 ASN A CA 1
ATOM 1348 C C . ASN A 1 178 ? -2.481 -4.837 -10.723 1.00 96.75 178 ASN A C 1
ATOM 1350 O O . ASN A 1 178 ? -3.305 -3.940 -10.881 1.00 96.75 178 ASN A O 1
ATOM 1354 N N . ARG A 1 179 ? -1.322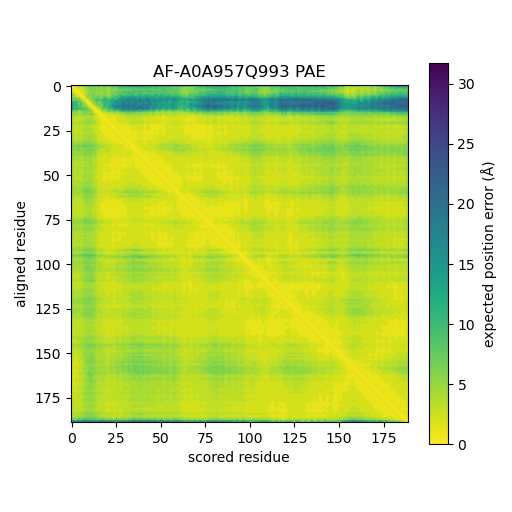 -4.864 -11.392 1.00 97.88 179 ARG A N 1
ATOM 1355 C CA . ARG A 1 179 ? -0.894 -3.806 -12.322 1.00 97.88 179 ARG A CA 1
ATOM 1356 C C . ARG A 1 179 ? -1.844 -3.672 -13.506 1.00 97.88 179 ARG A C 1
ATOM 1358 O O . ARG A 1 179 ? -2.234 -2.557 -13.830 1.00 97.88 179 ARG A O 1
ATOM 1365 N N . LEU A 1 180 ? -2.285 -4.784 -14.096 1.00 97.81 180 LEU A N 1
ATOM 1366 C CA . LEU A 1 180 ? -3.258 -4.766 -15.194 1.00 97.81 180 LEU A CA 1
ATOM 1367 C C . LEU A 1 180 ? -4.607 -4.177 -14.754 1.00 97.81 180 LEU A C 1
ATOM 1369 O O . LEU A 1 180 ? -5.183 -3.365 -15.474 1.00 97.81 180 LEU A O 1
ATOM 1373 N N . ARG A 1 181 ? -5.098 -4.525 -13.555 1.00 97.69 181 ARG A N 1
ATOM 1374 C CA . ARG A 1 181 ? -6.318 -3.920 -12.990 1.00 97.69 181 ARG A CA 1
ATOM 1375 C C . ARG A 1 181 ? -6.160 -2.421 -12.762 1.00 97.69 181 ARG A C 1
ATOM 1377 O O . ARG A 1 181 ? -7.072 -1.664 -13.087 1.00 97.69 181 ARG A O 1
ATOM 1384 N N . THR A 1 182 ? -5.016 -1.992 -12.235 1.00 98.06 182 THR A N 1
ATOM 1385 C CA . THR A 1 182 ? -4.689 -0.573 -12.064 1.00 98.06 182 THR A CA 1
ATOM 1386 C C . THR A 1 182 ? -4.685 0.144 -13.415 1.00 98.06 182 THR A C 1
ATOM 1388 O O . THR A 1 182 ? -5.431 1.104 -13.586 1.00 98.06 182 THR A O 1
ATOM 1391 N N . LEU A 1 183 ? -3.942 -0.356 -14.409 1.00 98.19 183 LEU A N 1
ATOM 1392 C CA . LEU A 1 183 ? -3.890 0.221 -15.760 1.00 98.19 183 LEU A CA 1
ATOM 1393 C C . LEU A 1 183 ? -5.282 0.321 -16.398 1.00 98.19 183 LEU A C 1
ATOM 1395 O O . LEU A 1 183 ? -5.634 1.371 -16.932 1.00 98.19 183 LEU A O 1
ATOM 1399 N N . GLN A 1 184 ? -6.098 -0.729 -16.286 1.00 97.94 184 GLN A N 1
ATOM 1400 C CA . GLN A 1 184 ? -7.477 -0.730 -16.773 1.00 97.94 184 GLN A CA 1
ATOM 1401 C C . GLN A 1 184 ? -8.336 0.330 -16.068 1.00 97.94 184 GLN A C 1
ATOM 1403 O O . GLN A 1 184 ? -9.078 1.062 -16.719 1.00 97.94 184 GLN A O 1
ATOM 1408 N N . THR A 1 185 ? -8.231 0.439 -14.742 1.00 97.38 185 THR A N 1
ATOM 1409 C CA . THR A 1 185 ? -9.022 1.396 -13.950 1.00 97.38 185 THR A CA 1
ATOM 1410 C C . THR A 1 185 ? -8.637 2.847 -14.258 1.00 97.38 185 THR A C 1
AT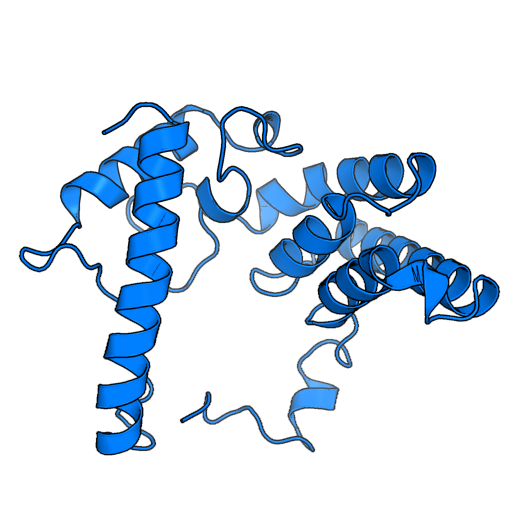OM 1412 O O . THR A 1 185 ? -9.490 3.731 -14.258 1.00 97.38 185 THR A O 1
ATOM 1415 N N . TRP A 1 186 ? -7.369 3.081 -14.602 1.00 97.81 186 TRP A N 1
ATOM 1416 C CA . TRP A 1 186 ? -6.854 4.361 -15.092 1.00 97.81 186 TRP A CA 1
ATOM 1417 C C . TRP A 1 186 ? -7.037 4.572 -16.607 1.00 97.81 186 TRP A C 1
ATOM 1419 O O . TRP A 1 186 ? -6.593 5.594 -17.127 1.00 97.81 186 TRP A O 1
ATOM 1429 N N . GLN A 1 187 ? -7.700 3.647 -17.315 1.00 97.38 187 GLN A N 1
ATOM 1430 C CA . GLN A 1 187 ? -7.958 3.712 -18.763 1.00 97.38 187 GLN A CA 1
ATOM 1431 C C . GLN A 1 187 ? -6.676 3.842 -19.605 1.00 97.38 187 GLN A C 1
ATOM 1433 O O . GLN A 1 187 ? -6.619 4.568 -20.597 1.00 97.38 187 GLN A O 1
ATOM 1438 N N . ARG A 1 188 ? -5.619 3.143 -19.181 1.00 95.25 188 ARG A N 1
ATOM 1439 C CA . ARG A 1 188 ? -4.305 3.081 -19.840 1.00 95.25 188 ARG A CA 1
ATOM 1440 C C . ARG A 1 188 ? -4.076 1.775 -20.612 1.00 95.25 188 ARG A C 1
ATOM 1442 O O . ARG A 1 188 ? -2.975 1.553 -21.112 1.00 95.25 188 ARG A O 1
ATOM 1449 N N . MET A 1 189 ? -5.106 0.935 -20.690 1.00 83.81 189 MET A N 1
ATOM 1450 C CA . MET A 1 189 ? -5.185 -0.321 -21.439 1.00 83.81 189 MET A CA 1
ATOM 1451 C C . MET A 1 189 ? -6.518 -0.422 -22.169 1.00 83.81 189 MET A C 1
ATOM 1453 O O . MET A 1 189 ? -7.511 0.124 -21.636 1.00 83.81 189 MET A O 1
#

Nearest PDB structures (foldseek):
  6ltj-assembly1_L  TM=3.542E-01  e=9.616E+00  Homo sapiens
  8qzc-assembly1_A  TM=2.907E-01  e=9.616E+00  Mus musculus